Protein AF-A0AAE7NK57-F1 (afdb_monomer_lite)

Secondary structure (DSSP, 8-state):
-HHHHHHHHHHHHS---TT----HHHHHHHHHHHHHHHHSPPPSSHHHHHHHHHHHHHHHHHTT--HHHHHH---HHHHHHHHHTSHHHHHHHHTT-PPPHHHHHHHHHHHHHHHHHHHHHSBPTTSSSB-HHHHHHHHHHHHHHHHHHHHPPP-SHHHHHHHHHHHHHHHTTTTSTT-S----S-HHHHHHHHHHHHHHHHHHHHHHH--S---------------------

Sequence (233 aa):
MARVEQIVGFLRTCYIREVWKMDEQGATLALDYFRRQVHGPAFADEDEDAAAYHQALEFFRSHGQSLDWIHDGNPVGMICGLAKVSPRAGVLAANRVSVDPILAAIETHQIASADYSAAICDVVPGTLDPDPIKEELFGDREAEARGELATSVPTTLAGLLHLLTYVEEVSDGKYSASGRRDNSFDRDDLLNVIISAQDCVKGRNESRHRSPTNRNRSSGQYCRVCRSADRAR

Foldseek 3Di:
DVQLVVVLVCLCPDDPDPPDDQPVVLSVLLVVLVCCVVPNDDDPDPVRNVVSVVSNVVSCVVVLHDPCCVPVVDCVSSVVSVVCPDVVVVVVVVVPPPPFVLVVLLVQLLVLLLQLLVQQCCCDPPDNGGDVVSNVVSVVSNVVSLVVNLQRAGQDPVSLVVSVVSQVCVQCQVSPNVSHRDCSDDPVSVVSSVVSSVVNVVVVVVVVPPDPPDDDDDDDDDDDDDDDDDDDD

Organism: NCBI:txid858423

Radius of gyration: 30.86 Å; chains: 1; bounding box: 57×68×88 Å

Structure (mmCIF, N/CA/C/O backbone):
data_AF-A0AAE7NK57-F1
#
_entry.id   AF-A0AAE7NK57-F1
#
loop_
_atom_site.group_PDB
_atom_site.id
_atom_site.type_symbol
_atom_site.label_atom_id
_atom_site.label_alt_id
_atom_site.label_comp_id
_atom_site.label_asym_id
_atom_site.label_entity_id
_atom_site.label_seq_id
_atom_site.pdbx_PDB_ins_code
_atom_site.Cartn_x
_atom_site.Cartn_y
_atom_site.Cartn_z
_atom_site.occupancy
_atom_site.B_iso_or_equiv
_atom_site.auth_seq_id
_atom_site.auth_comp_id
_atom_site.auth_asym_id
_atom_site.auth_atom_id
_atom_site.pdbx_PDB_model_num
ATOM 1 N N . MET A 1 1 ? -14.770 -1.154 35.122 1.00 82.19 1 MET A N 1
ATOM 2 C CA . MET A 1 1 ? -14.160 0.002 35.816 1.00 82.19 1 MET A CA 1
ATOM 3 C C . MET A 1 1 ? -12.733 -0.255 36.297 1.00 82.19 1 MET A C 1
ATOM 5 O O . MET A 1 1 ? -11.829 0.330 35.727 1.00 82.19 1 MET A O 1
ATOM 9 N N . ALA A 1 2 ? -12.491 -1.157 37.260 1.00 88.12 2 ALA A N 1
ATOM 10 C CA . ALA A 1 2 ? -11.162 -1.339 37.878 1.00 88.12 2 ALA A CA 1
ATOM 11 C C . ALA A 1 2 ? -9.992 -1.538 36.886 1.00 88.12 2 ALA A C 1
ATOM 13 O O . ALA A 1 2 ? -8.913 -0.991 37.085 1.00 88.12 2 ALA A O 1
ATOM 14 N N . ARG A 1 3 ? -10.211 -2.264 35.777 1.00 90.94 3 ARG A N 1
ATOM 15 C CA . ARG A 1 3 ? -9.192 -2.473 34.729 1.00 90.94 3 ARG A CA 1
ATOM 16 C C . ARG A 1 3 ? -8.790 -1.179 34.006 1.00 90.94 3 ARG A C 1
ATOM 18 O O . ARG A 1 3 ? -7.617 -1.002 33.714 1.00 90.94 3 ARG A O 1
ATOM 25 N N . VAL A 1 4 ? -9.732 -0.267 33.760 1.00 92.00 4 VAL A N 1
ATOM 26 C CA . VAL A 1 4 ? -9.481 1.036 33.110 1.00 92.00 4 VAL A CA 1
ATOM 27 C C . VAL A 1 4 ? -8.582 1.894 34.001 1.00 92.00 4 VAL A C 1
ATOM 29 O O . VAL A 1 4 ? -7.569 2.413 33.540 1.00 92.00 4 VAL A O 1
ATOM 32 N N . GLU A 1 5 ? -8.900 1.979 35.294 1.00 92.88 5 GLU A N 1
ATOM 33 C CA . GLU A 1 5 ? -8.096 2.736 36.265 1.00 92.88 5 GLU A CA 1
ATOM 34 C C . GLU A 1 5 ? -6.703 2.140 36.437 1.00 92.88 5 GLU A C 1
ATOM 36 O O . GLU A 1 5 ? -5.718 2.873 36.474 1.00 92.88 5 GLU A O 1
ATOM 41 N N . GLN A 1 6 ? -6.613 0.810 36.475 1.00 92.50 6 GLN A N 1
ATOM 42 C CA . GLN A 1 6 ? -5.342 0.102 36.543 1.00 92.50 6 GLN A CA 1
ATOM 43 C C . GLN A 1 6 ? -4.464 0.400 35.319 1.00 92.50 6 GLN A C 1
ATOM 45 O O . GLN A 1 6 ? -3.288 0.710 35.482 1.00 92.50 6 GLN A O 1
ATOM 50 N N . ILE A 1 7 ? -5.025 0.352 34.106 1.00 92.12 7 ILE A N 1
ATOM 51 C CA . ILE A 1 7 ? -4.304 0.676 32.866 1.00 92.12 7 ILE A CA 1
ATOM 52 C C . ILE A 1 7 ? -3.793 2.117 32.903 1.00 92.12 7 ILE A C 1
ATOM 54 O O . ILE A 1 7 ? -2.608 2.351 32.680 1.00 92.12 7 ILE A O 1
ATOM 58 N N . VAL A 1 8 ? -4.664 3.079 33.218 1.00 93.69 8 VAL A N 1
ATOM 59 C CA . VAL A 1 8 ? -4.292 4.499 33.277 1.00 93.69 8 VAL A CA 1
ATOM 60 C C . VAL A 1 8 ? -3.226 4.742 34.352 1.00 93.69 8 VAL A C 1
ATOM 62 O O . VAL A 1 8 ? -2.248 5.442 34.098 1.00 93.69 8 VAL A O 1
ATOM 65 N N . GLY A 1 9 ? -3.359 4.121 35.527 1.00 93.81 9 GLY A N 1
ATOM 66 C CA . GLY A 1 9 ? -2.366 4.199 36.600 1.00 93.81 9 GLY A CA 1
ATOM 67 C C . GLY A 1 9 ? -1.006 3.614 36.208 1.00 93.81 9 GLY A C 1
ATOM 68 O O . GLY A 1 9 ? 0.031 4.204 36.520 1.00 93.81 9 GLY A O 1
ATOM 69 N N . PHE A 1 10 ? -0.992 2.497 35.476 1.00 92.56 10 PHE A N 1
ATOM 70 C CA . PHE A 1 10 ? 0.246 1.935 34.942 1.00 92.56 10 PHE A CA 1
ATOM 71 C C . PHE A 1 10 ? 0.876 2.835 33.888 1.00 92.56 10 PHE A C 1
ATOM 73 O O . PHE A 1 10 ? 2.063 3.119 33.988 1.00 92.56 10 PHE A O 1
ATOM 80 N N . LEU A 1 11 ? 0.106 3.339 32.921 1.00 91.62 11 LEU A N 1
ATOM 81 C CA . LEU A 1 11 ? 0.650 4.226 31.891 1.00 91.62 11 LEU A CA 1
ATOM 82 C C . LEU A 1 11 ? 1.325 5.454 32.521 1.00 91.62 11 LEU A C 1
ATOM 84 O O . LEU A 1 11 ? 2.439 5.787 32.137 1.00 91.62 11 LEU A O 1
ATOM 88 N N . ARG A 1 12 ? 0.743 6.050 33.567 1.00 92.69 12 ARG A N 1
ATOM 89 C CA . ARG A 1 12 ? 1.350 7.196 34.273 1.00 92.69 12 ARG A CA 1
ATOM 90 C C . ARG A 1 12 ? 2.684 6.898 34.956 1.00 92.69 12 ARG A C 1
ATOM 92 O O . ARG A 1 12 ? 3.481 7.809 35.151 1.00 92.69 12 ARG A O 1
ATOM 99 N N . THR A 1 13 ? 2.900 5.659 35.391 1.00 89.62 13 THR A N 1
ATOM 100 C CA . THR A 1 13 ? 4.029 5.292 36.265 1.00 89.62 13 THR A CA 1
ATOM 101 C C . THR A 1 13 ? 5.100 4.475 35.552 1.00 89.62 13 THR A C 1
ATOM 103 O O . THR A 1 13 ? 6.249 4.445 35.994 1.00 89.62 13 THR A O 1
ATOM 106 N N . CYS A 1 14 ? 4.757 3.819 34.446 1.00 85.81 14 CYS A N 1
ATOM 107 C CA . CYS A 1 14 ? 5.681 2.995 33.691 1.00 85.81 14 CYS A CA 1
ATOM 108 C C . CYS A 1 14 ? 6.553 3.845 32.768 1.00 85.81 14 CYS A C 1
ATOM 110 O O . CYS A 1 14 ? 6.072 4.590 31.916 1.00 85.81 14 CYS A O 1
ATOM 112 N N . TYR A 1 15 ? 7.866 3.653 32.872 1.00 81.75 15 TYR A N 1
ATOM 113 C CA . TYR A 1 15 ? 8.783 4.126 31.847 1.00 81.75 15 TYR A CA 1
ATOM 114 C C . TYR A 1 15 ? 8.582 3.309 30.563 1.00 81.75 15 TYR A C 1
ATOM 116 O O . TYR A 1 15 ? 8.776 2.093 30.565 1.00 81.75 15 TYR A O 1
ATOM 124 N N . ILE A 1 16 ? 8.201 3.977 29.470 1.00 83.50 16 ILE A N 1
ATOM 125 C CA . ILE A 1 16 ? 8.031 3.352 28.147 1.00 83.50 16 ILE A CA 1
ATOM 126 C C . ILE A 1 16 ? 9.228 3.678 27.239 1.00 83.50 16 ILE A C 1
ATOM 128 O O . ILE A 1 16 ? 9.828 2.769 26.671 1.00 83.50 16 ILE A O 1
ATOM 132 N N . ARG A 1 17 ? 9.588 4.964 27.104 1.00 85.50 17 ARG A N 1
ATOM 133 C CA . ARG A 1 17 ? 10.801 5.464 26.416 1.00 85.50 17 ARG A CA 1
ATOM 134 C C . ARG A 1 17 ? 11.030 6.946 26.735 1.00 85.50 17 ARG A C 1
ATOM 136 O O . ARG A 1 17 ? 10.098 7.619 27.161 1.00 85.50 17 ARG A O 1
ATOM 143 N N . GLU A 1 18 ? 12.222 7.470 26.444 1.00 80.50 18 GLU A N 1
ATOM 144 C CA . GLU A 1 18 ? 12.638 8.851 26.781 1.00 80.50 18 GLU A CA 1
ATOM 145 C C . GLU A 1 18 ? 11.682 9.954 26.298 1.00 80.50 18 GLU A C 1
ATOM 147 O O . GLU A 1 18 ? 11.470 10.938 26.997 1.00 80.50 18 GLU A O 1
ATOM 152 N N . VAL A 1 19 ? 11.075 9.788 25.121 1.00 87.62 19 VAL A N 1
ATOM 153 C CA . VAL A 1 19 ? 10.155 10.779 24.527 1.00 87.62 19 VAL A CA 1
ATOM 154 C C . VAL A 1 19 ? 8.680 10.472 24.779 1.00 87.62 19 VAL A C 1
ATOM 156 O O . VAL A 1 19 ? 7.804 11.147 24.240 1.00 87.62 19 VAL A O 1
ATOM 159 N N . TRP A 1 20 ? 8.377 9.414 25.531 1.00 86.12 20 TRP A N 1
ATOM 160 C CA . TRP A 1 20 ? 6.994 9.049 25.794 1.00 86.12 20 TRP A CA 1
ATOM 161 C C . TRP A 1 20 ? 6.392 9.978 26.845 1.00 86.12 20 TRP A C 1
ATOM 163 O O . TRP A 1 20 ? 6.960 10.186 27.915 1.00 86.12 20 TRP A O 1
ATOM 173 N N . LYS A 1 21 ? 5.224 10.528 26.518 1.00 87.94 21 LYS A N 1
ATOM 174 C CA . LYS A 1 21 ? 4.390 11.300 27.430 1.00 87.94 21 LYS A CA 1
ATOM 175 C C . LYS A 1 21 ? 2.969 10.791 27.312 1.00 87.94 21 LYS A C 1
ATOM 177 O O . LYS A 1 21 ? 2.507 10.500 26.211 1.00 87.94 21 LYS A O 1
ATOM 182 N N . MET A 1 22 ? 2.304 10.704 28.451 1.00 91.12 22 MET A N 1
ATOM 183 C CA . MET A 1 22 ? 0.902 10.349 28.509 1.00 91.12 22 MET A CA 1
ATOM 184 C C . MET A 1 22 ? 0.039 11.500 27.999 1.00 91.12 22 MET A C 1
ATOM 186 O O . MET A 1 22 ? 0.264 12.656 28.363 1.00 91.12 22 MET A O 1
ATOM 190 N N . ASP A 1 23 ? -0.973 11.178 27.200 1.00 92.94 23 ASP A N 1
ATOM 191 C CA . ASP A 1 23 ? -2.075 12.099 26.940 1.00 92.94 23 ASP A CA 1
ATOM 192 C C . ASP A 1 23 ? -2.987 12.152 28.176 1.00 92.94 23 ASP A C 1
ATOM 194 O O . ASP A 1 23 ? -3.913 11.355 28.329 1.00 92.94 23 ASP A O 1
ATOM 198 N N . GLU A 1 24 ? -2.686 13.060 29.107 1.00 94.69 24 GLU A N 1
ATOM 199 C CA . GLU A 1 24 ? -3.451 13.208 30.353 1.00 94.69 24 GLU A CA 1
ATOM 200 C C . GLU A 1 24 ? -4.883 13.701 30.118 1.00 94.69 24 GLU A C 1
ATOM 202 O O . GLU A 1 24 ? -5.790 13.355 30.882 1.00 94.69 24 GLU A O 1
ATOM 207 N N . GLN A 1 25 ? -5.108 14.479 29.054 1.00 95.62 25 GLN A N 1
ATOM 208 C CA . GLN A 1 25 ? -6.448 14.932 28.696 1.00 95.62 25 GLN A CA 1
ATOM 209 C C . GLN A 1 25 ? -7.280 13.750 28.194 1.00 95.62 25 GLN A C 1
ATOM 211 O O . GLN A 1 25 ? -8.361 13.499 28.730 1.00 95.62 25 GLN A O 1
ATOM 216 N N . GLY A 1 26 ? -6.750 12.978 27.241 1.00 94.44 26 GLY A N 1
ATOM 217 C CA . GLY A 1 26 ? -7.389 11.755 26.757 1.00 94.44 26 GLY A CA 1
ATOM 218 C C . GLY A 1 26 ? -7.617 10.733 27.873 1.00 94.44 26 GLY A C 1
ATOM 219 O O . GLY A 1 26 ? -8.697 10.152 27.962 1.00 94.44 26 GLY A O 1
ATOM 220 N N . ALA A 1 27 ? -6.656 10.576 28.790 1.00 95.56 27 ALA A N 1
ATOM 221 C CA . ALA A 1 27 ? -6.793 9.686 29.942 1.00 95.56 27 ALA A CA 1
ATOM 222 C C . ALA A 1 27 ? -7.931 10.108 30.882 1.00 95.56 27 ALA A C 1
ATOM 224 O O . ALA A 1 27 ? -8.656 9.256 31.401 1.00 95.56 27 ALA A O 1
ATOM 225 N N . THR A 1 28 ? -8.086 11.415 31.107 1.00 96.19 28 THR A N 1
ATOM 226 C CA . THR A 1 28 ? -9.159 11.968 31.942 1.00 96.19 28 THR A CA 1
ATOM 227 C C . THR A 1 28 ? -10.517 11.738 31.291 1.00 96.19 28 THR A C 1
ATOM 229 O O . THR A 1 28 ? -11.393 11.156 31.925 1.00 96.19 28 THR A O 1
ATOM 232 N N . LEU A 1 29 ? -10.659 12.074 30.004 1.00 95.12 29 LEU A N 1
ATOM 233 C CA . LEU A 1 29 ? -11.896 11.854 29.246 1.00 95.12 29 LEU A CA 1
ATOM 234 C C . LEU A 1 29 ? -12.293 10.372 29.210 1.00 95.12 29 LEU A C 1
ATOM 236 O O . LEU A 1 29 ? -13.454 10.031 29.435 1.00 95.12 29 LEU A O 1
ATOM 240 N N . ALA A 1 30 ? -11.323 9.480 28.998 1.00 94.75 30 ALA A N 1
ATOM 241 C CA . ALA A 1 30 ? -11.562 8.043 29.010 1.00 94.75 30 ALA A CA 1
ATOM 242 C C . ALA A 1 30 ? -12.033 7.552 30.389 1.00 94.75 30 ALA A C 1
ATOM 244 O O . ALA A 1 30 ? -13.000 6.794 30.479 1.00 94.75 30 ALA A O 1
ATOM 245 N N . LEU A 1 31 ? -11.385 7.985 31.476 1.00 94.75 31 LEU A N 1
ATOM 246 C CA . LEU A 1 31 ? -11.813 7.636 32.832 1.00 94.75 31 LEU A CA 1
ATOM 247 C C . LEU A 1 31 ? -13.219 8.151 33.136 1.00 94.75 31 LEU A C 1
ATOM 249 O O . LEU A 1 31 ? -14.027 7.398 33.679 1.00 94.75 31 LEU A O 1
ATOM 253 N N . ASP A 1 32 ? -13.509 9.399 32.785 1.00 93.94 32 ASP A N 1
ATOM 254 C CA . ASP A 1 32 ? -14.798 10.026 33.058 1.00 93.94 32 ASP A CA 1
ATOM 255 C C . ASP A 1 32 ? -15.930 9.332 32.300 1.00 93.94 32 ASP A C 1
ATOM 257 O O . ASP A 1 32 ? -16.975 9.063 32.896 1.00 93.94 32 ASP A O 1
ATOM 261 N N . TYR A 1 33 ? -15.694 8.925 31.048 1.00 93.94 33 TYR A N 1
ATOM 262 C CA . TYR A 1 33 ? -16.631 8.097 30.289 1.00 93.94 33 TYR A CA 1
ATOM 263 C C . TYR A 1 33 ? -16.985 6.802 31.037 1.00 93.94 33 TYR A C 1
ATOM 265 O O . TYR A 1 33 ? -18.154 6.534 31.327 1.00 93.94 33 TYR A O 1
ATOM 273 N N . PHE A 1 34 ? -15.976 6.011 31.422 1.00 91.81 34 PHE A N 1
ATOM 274 C CA . PHE A 1 34 ? -16.210 4.734 32.102 1.00 91.81 34 PHE A CA 1
ATOM 275 C C . PHE A 1 34 ? -16.773 4.907 33.521 1.00 91.81 34 PHE A C 1
ATOM 277 O O . PHE A 1 34 ? -17.554 4.065 33.964 1.00 91.81 34 PHE A O 1
ATOM 284 N N . ARG A 1 35 ? -16.436 5.992 34.233 1.00 92.12 35 ARG A N 1
ATOM 285 C CA . ARG A 1 35 ? -17.069 6.336 35.520 1.00 92.12 35 ARG A CA 1
ATOM 286 C C . ARG A 1 35 ? -18.538 6.667 35.336 1.00 92.12 35 ARG A C 1
ATOM 288 O O . ARG A 1 35 ? -19.362 6.172 36.105 1.00 92.12 35 ARG A O 1
ATOM 295 N N . ARG A 1 36 ? -18.867 7.463 34.316 1.00 91.06 36 ARG A N 1
ATOM 296 C CA . ARG A 1 36 ? -20.245 7.854 34.008 1.00 91.06 36 ARG A CA 1
ATOM 297 C C . ARG A 1 36 ? -21.098 6.639 33.652 1.00 91.06 36 ARG A C 1
ATOM 299 O O . ARG A 1 36 ? -22.184 6.511 34.196 1.00 91.06 36 ARG A O 1
ATOM 306 N N . GLN A 1 37 ? -20.567 5.700 32.871 1.00 87.88 37 GLN A N 1
ATOM 307 C CA . GLN A 1 37 ? -21.253 4.444 32.533 1.00 87.88 37 GLN A CA 1
ATOM 308 C C . GLN A 1 37 ? -21.578 3.556 33.754 1.00 87.88 37 GLN A C 1
ATOM 310 O O . GLN A 1 37 ? -22.506 2.756 33.705 1.00 87.88 37 GLN A O 1
ATOM 315 N N . VAL A 1 38 ? -20.833 3.674 34.862 1.00 87.00 38 VAL A N 1
ATOM 316 C CA . VAL A 1 38 ? -21.052 2.848 36.068 1.00 87.00 38 VAL A CA 1
ATOM 317 C C . VAL A 1 38 ? -21.854 3.584 37.146 1.00 87.00 38 VAL A C 1
ATOM 319 O O . VAL A 1 38 ? -22.656 2.966 37.846 1.00 87.00 38 VAL A O 1
ATOM 322 N N . HIS A 1 39 ? -21.623 4.887 37.316 1.00 84.06 39 HIS A N 1
ATOM 323 C CA . HIS A 1 39 ? -22.132 5.663 38.454 1.00 84.06 39 HIS A CA 1
ATOM 324 C C . HIS A 1 39 ? -22.727 7.026 38.080 1.00 84.06 39 HIS A C 1
ATOM 326 O O . HIS A 1 39 ? -23.200 7.739 38.964 1.00 84.06 39 HIS A O 1
ATOM 332 N N . GLY A 1 40 ? -22.660 7.431 36.815 1.00 83.12 40 GLY A N 1
ATOM 333 C CA . GLY A 1 40 ? -23.073 8.759 36.384 1.00 83.12 40 GLY A CA 1
ATOM 334 C C . GLY A 1 40 ? -24.496 8.818 35.834 1.00 83.12 40 GLY A C 1
ATOM 335 O O . GLY A 1 40 ? -25.159 7.794 35.665 1.00 83.12 40 GLY A O 1
ATOM 336 N N . PRO A 1 41 ? -24.978 10.038 35.551 1.00 84.38 41 PRO A N 1
ATOM 337 C CA . PRO A 1 41 ? -26.231 10.219 34.839 1.00 84.38 41 PRO A CA 1
ATOM 338 C C . PRO A 1 41 ? -26.108 9.666 33.418 1.00 84.38 41 PRO A C 1
ATOM 340 O O . PRO A 1 41 ? -25.030 9.722 32.814 1.00 84.38 41 PRO A O 1
ATOM 343 N N . ALA A 1 42 ? -27.233 9.199 32.875 1.00 85.69 42 ALA A N 1
ATOM 344 C CA . ALA A 1 42 ? -27.327 8.819 31.472 1.00 85.69 42 ALA A CA 1
ATOM 345 C C . ALA A 1 42 ? -26.845 9.961 30.558 1.00 85.69 42 ALA A C 1
ATOM 347 O O . ALA A 1 42 ? -26.870 11.144 30.928 1.00 85.69 42 ALA A O 1
ATOM 348 N N . PHE A 1 43 ? -26.362 9.597 29.376 1.00 89.81 43 PHE A N 1
ATOM 349 C CA . PHE A 1 43 ? -26.120 10.557 28.303 1.00 89.81 43 PHE A CA 1
ATOM 350 C C . PHE A 1 43 ? -27.448 11.180 27.862 1.00 89.81 43 PHE A C 1
ATOM 352 O O . PHE A 1 43 ? -28.507 10.569 28.038 1.00 89.81 43 PHE A O 1
ATOM 359 N N . ALA A 1 44 ? -27.403 12.423 27.380 1.00 84.94 44 ALA A N 1
ATOM 360 C CA . ALA A 1 44 ? -28.602 13.129 26.939 1.00 84.94 44 ALA A CA 1
ATOM 361 C C . ALA A 1 44 ? -29.249 12.418 25.742 1.00 84.94 44 ALA A C 1
ATOM 363 O O . ALA A 1 44 ? -30.475 12.337 25.662 1.00 84.94 44 ALA A O 1
ATOM 364 N N . ASP A 1 45 ? -28.413 11.863 24.865 1.00 91.00 45 ASP A N 1
ATOM 365 C CA . ASP A 1 45 ? -28.792 11.072 23.703 1.00 91.00 45 ASP A CA 1
ATOM 366 C C . ASP A 1 45 ? -27.680 10.075 23.320 1.00 91.00 45 ASP A C 1
ATOM 368 O O . ASP A 1 45 ? -26.603 10.030 23.926 1.00 91.00 45 ASP A O 1
ATOM 372 N N . GLU A 1 46 ? -27.979 9.231 22.331 1.00 87.19 46 GLU A N 1
ATOM 373 C CA . GLU A 1 46 ? -27.058 8.211 21.818 1.00 87.19 46 GLU A CA 1
ATOM 374 C C . GLU A 1 46 ? -25.836 8.818 21.109 1.00 87.19 46 GLU A C 1
ATOM 376 O O . GLU A 1 46 ? -24.763 8.212 21.130 1.00 87.19 46 GLU A O 1
ATOM 381 N N . ASP A 1 47 ? -25.963 10.014 20.524 1.00 90.69 47 ASP A N 1
ATOM 382 C CA . ASP A 1 47 ? -24.869 10.680 19.811 1.00 90.69 47 ASP A CA 1
ATOM 383 C C . ASP A 1 47 ? -23.803 11.189 20.797 1.00 90.69 47 ASP A C 1
ATOM 385 O O . ASP A 1 47 ? -22.600 11.040 20.548 1.00 90.69 47 ASP A O 1
ATOM 389 N N . GLU A 1 48 ? -24.221 11.734 21.947 1.00 90.25 48 GLU A N 1
ATOM 390 C CA . GLU A 1 48 ? -23.325 12.129 23.041 1.00 90.25 48 GLU A CA 1
ATOM 391 C C . GLU A 1 48 ? -22.559 10.915 23.597 1.00 90.25 48 GLU A C 1
ATOM 393 O O . GLU A 1 48 ? -21.338 10.992 23.778 1.00 90.25 48 GLU A O 1
ATOM 398 N N . ASP A 1 49 ? -23.243 9.784 23.830 1.00 90.62 49 ASP A N 1
ATOM 399 C CA . ASP A 1 49 ? -22.602 8.541 24.294 1.00 90.62 49 ASP A CA 1
ATOM 400 C C . ASP A 1 49 ? -21.599 8.027 23.254 1.00 90.62 49 ASP A C 1
ATOM 402 O O . ASP A 1 49 ? -20.435 7.785 23.578 1.00 90.62 49 ASP A O 1
ATOM 406 N N . ALA A 1 50 ? -22.002 7.941 21.982 1.00 90.31 50 ALA A N 1
ATOM 407 C CA . ALA A 1 50 ? -21.141 7.464 20.904 1.00 90.31 50 ALA A CA 1
ATOM 408 C C . ALA A 1 50 ? -19.881 8.330 20.746 1.00 90.31 50 ALA A C 1
ATOM 410 O O . ALA A 1 50 ? -18.774 7.798 20.606 1.00 90.31 50 ALA A O 1
ATOM 411 N N . ALA A 1 51 ? -20.014 9.658 20.814 1.00 91.00 51 ALA A N 1
ATOM 412 C CA . ALA A 1 51 ? -18.877 10.570 20.736 1.00 91.00 51 ALA A CA 1
ATOM 413 C C . ALA A 1 51 ? -17.906 10.378 21.914 1.00 91.00 51 ALA A C 1
ATOM 415 O O . ALA A 1 51 ? -16.690 10.276 21.707 1.00 91.00 51 ALA A O 1
ATOM 416 N N . ALA A 1 52 ? -18.426 10.285 23.141 1.00 91.38 52 ALA A N 1
ATOM 417 C CA . ALA A 1 52 ? -17.612 10.079 24.336 1.00 91.38 52 ALA A CA 1
ATOM 418 C C . ALA A 1 52 ? -16.953 8.685 24.348 1.00 91.38 52 ALA A C 1
ATOM 420 O O . ALA A 1 52 ? -15.772 8.554 24.692 1.00 91.38 52 ALA A O 1
ATOM 421 N N . TYR A 1 53 ? -17.670 7.663 23.875 1.00 92.44 53 TYR A N 1
ATOM 422 C CA . TYR A 1 53 ? -17.145 6.317 23.671 1.00 92.44 53 TYR A CA 1
ATOM 423 C C . TYR A 1 53 ? -15.986 6.325 22.675 1.00 92.44 53 TYR A C 1
ATOM 425 O O . TYR A 1 53 ? -14.909 5.815 22.982 1.00 92.44 53 TYR A O 1
ATOM 433 N N . HIS A 1 54 ? -16.154 6.955 21.508 1.00 91.88 54 HIS A N 1
ATOM 434 C CA . HIS A 1 54 ? -15.106 7.037 20.491 1.00 91.88 54 HIS A CA 1
ATOM 435 C C . HIS A 1 54 ? -13.834 7.724 20.999 1.00 91.88 54 HIS A C 1
ATOM 437 O O . HIS A 1 54 ? -12.736 7.248 20.704 1.00 91.88 54 HIS A O 1
ATOM 443 N N . GLN A 1 55 ? -13.961 8.784 21.799 1.00 92.56 55 GLN A N 1
ATOM 444 C CA . GLN A 1 55 ? -12.808 9.438 22.425 1.00 92.56 55 GLN A CA 1
ATOM 445 C C . GLN A 1 55 ? -12.092 8.506 23.410 1.00 92.56 55 GLN A C 1
ATOM 447 O O . GLN A 1 55 ? -10.867 8.373 23.357 1.00 92.56 55 GLN A O 1
ATOM 452 N N . ALA A 1 56 ? -12.845 7.804 24.264 1.00 93.69 56 ALA A N 1
ATOM 453 C CA . ALA A 1 56 ? -12.275 6.828 25.188 1.00 93.69 56 ALA A CA 1
ATOM 454 C C . ALA A 1 56 ? -11.571 5.679 24.440 1.00 93.69 56 ALA A C 1
ATOM 456 O O . ALA A 1 56 ? -10.467 5.272 24.811 1.00 93.69 56 ALA A O 1
ATOM 457 N N . LEU A 1 57 ? -12.177 5.183 23.357 1.00 92.00 57 LEU A N 1
ATOM 458 C CA . LEU A 1 57 ? -11.598 4.147 22.504 1.00 92.00 57 LEU A CA 1
ATOM 459 C C . LEU A 1 57 ? -10.282 4.585 21.866 1.00 92.00 57 LEU A C 1
ATOM 461 O O . LEU A 1 57 ? -9.325 3.806 21.833 1.00 92.00 57 LEU A O 1
ATOM 465 N N . GLU A 1 58 ? -10.234 5.809 21.349 1.00 92.62 58 GLU A N 1
ATOM 466 C CA . GLU A 1 58 ? -9.051 6.319 20.667 1.00 92.62 58 GLU A CA 1
ATOM 467 C C . GLU A 1 58 ? -7.882 6.518 21.637 1.00 92.62 58 GLU A C 1
ATOM 469 O O . GLU A 1 58 ? -6.740 6.184 21.304 1.00 92.62 58 GLU A O 1
ATOM 474 N N . PHE A 1 59 ? -8.161 6.927 22.880 1.00 94.75 59 PHE A N 1
ATOM 475 C CA . PHE A 1 59 ? -7.157 6.934 23.943 1.00 94.75 59 PHE A CA 1
ATOM 476 C C . PHE A 1 59 ? -6.551 5.534 24.149 1.00 94.75 59 PHE A C 1
ATOM 478 O O . PHE A 1 59 ? -5.335 5.363 24.064 1.00 94.75 59 PHE A O 1
ATOM 485 N N . PHE A 1 60 ? -7.364 4.494 24.346 1.00 92.69 60 PHE A N 1
ATOM 486 C CA . PHE A 1 60 ? -6.830 3.144 24.571 1.00 92.69 60 PHE A CA 1
ATOM 487 C C . PHE A 1 60 ? -6.104 2.574 23.349 1.00 92.69 60 PHE A C 1
ATOM 489 O O . PHE A 1 60 ? -5.035 1.973 23.493 1.00 92.69 60 PHE A O 1
ATOM 496 N N . ARG A 1 61 ? -6.635 2.807 22.144 1.00 88.69 61 ARG A N 1
ATOM 497 C CA . ARG A 1 61 ? -6.026 2.350 20.890 1.00 88.69 61 ARG A CA 1
ATOM 498 C C . ARG A 1 61 ? -4.656 2.985 20.662 1.00 88.69 61 ARG A C 1
ATOM 500 O O . ARG A 1 61 ? -3.702 2.264 20.367 1.00 88.69 61 ARG A O 1
ATOM 507 N N . SER A 1 62 ? -4.544 4.303 20.831 1.00 88.81 62 SER A N 1
ATOM 508 C CA . SER A 1 62 ? -3.280 5.036 20.662 1.00 88.81 62 SER A CA 1
ATOM 509 C C . SER A 1 62 ? -2.206 4.617 21.675 1.00 88.81 62 SER A C 1
ATOM 511 O O . SER A 1 62 ? -1.014 4.725 21.388 1.00 88.81 62 SER A O 1
ATOM 513 N N . HIS A 1 63 ? -2.612 4.044 22.812 1.00 89.62 63 HIS A N 1
ATOM 514 C CA . HIS A 1 63 ? -1.723 3.519 23.853 1.00 89.62 63 HIS A CA 1
ATOM 515 C C . HIS A 1 63 ? -1.554 1.986 23.804 1.00 89.62 63 HIS A C 1
ATOM 517 O O . HIS A 1 63 ? -1.056 1.378 24.757 1.00 89.62 63 HIS A O 1
ATOM 523 N N . GLY A 1 64 ? -1.959 1.343 22.701 1.00 86.94 64 GLY A N 1
ATOM 524 C CA . GLY A 1 64 ? -1.747 -0.089 22.462 1.00 86.94 64 GLY A CA 1
ATOM 525 C C . GLY A 1 64 ? -2.564 -1.018 23.364 1.00 86.94 64 GLY A C 1
ATOM 526 O O . GLY A 1 64 ? -2.192 -2.178 23.545 1.00 86.94 64 GLY A O 1
ATOM 527 N N . GLN A 1 65 ? -3.655 -0.523 23.949 1.00 91.06 65 GLN A N 1
ATOM 528 C CA . GLN A 1 65 ? -4.525 -1.292 24.834 1.00 91.06 65 GLN A CA 1
ATOM 529 C C . GLN A 1 65 ? -5.656 -1.966 24.050 1.00 91.06 65 GLN A C 1
ATOM 531 O O . GLN A 1 65 ? -6.150 -1.442 23.052 1.00 91.06 65 GLN A O 1
ATOM 536 N N . SER A 1 66 ? -6.067 -3.150 24.512 1.00 87.12 66 SER A N 1
ATOM 537 C CA . SER A 1 66 ? -7.147 -3.930 23.898 1.00 87.12 66 SER A CA 1
ATOM 538 C C . SER A 1 66 ? -8.482 -3.687 24.598 1.00 87.12 66 SER A C 1
ATOM 540 O O . SER A 1 66 ? -8.563 -3.738 25.826 1.00 87.12 66 SER A O 1
ATOM 542 N N . LEU A 1 67 ? -9.548 -3.514 23.818 1.00 85.81 67 LEU A N 1
ATOM 543 C CA . LEU A 1 67 ? -10.909 -3.403 24.344 1.00 85.81 67 LEU A CA 1
ATOM 544 C C . LEU A 1 67 ? -11.420 -4.717 24.915 1.00 85.81 67 LEU A C 1
ATOM 546 O O . LEU A 1 67 ? -12.044 -4.705 25.971 1.00 85.81 67 LEU A O 1
ATOM 550 N N . ASP A 1 68 ? -11.063 -5.844 24.301 1.00 85.19 68 ASP A N 1
ATOM 551 C CA . ASP A 1 68 ? -11.402 -7.174 24.818 1.00 85.19 68 ASP A CA 1
ATOM 552 C C . ASP A 1 68 ? -10.827 -7.377 26.229 1.00 85.19 68 ASP A C 1
ATOM 554 O O . ASP A 1 68 ? -11.424 -8.028 27.086 1.00 85.19 68 ASP A O 1
ATOM 558 N N . TRP A 1 69 ? -9.674 -6.761 26.509 1.00 87.69 69 TRP A N 1
ATOM 559 C CA . TRP A 1 69 ? -9.100 -6.748 27.849 1.00 87.69 69 TRP A CA 1
ATOM 560 C C . TRP A 1 69 ? -9.868 -5.809 28.787 1.00 87.69 69 TRP A C 1
ATOM 562 O O . TRP A 1 69 ? -10.149 -6.167 29.931 1.00 87.69 69 TRP A O 1
ATOM 572 N N . ILE A 1 70 ? -10.253 -4.623 28.317 1.00 87.06 70 ILE A N 1
ATOM 573 C CA . ILE A 1 70 ? -10.971 -3.613 29.109 1.00 87.06 70 ILE A CA 1
ATOM 574 C C . ILE A 1 70 ? -12.399 -4.045 29.471 1.00 87.06 70 ILE A C 1
ATOM 576 O O . ILE A 1 70 ? -12.829 -3.789 30.598 1.00 87.06 70 ILE A O 1
ATOM 580 N N . HIS A 1 71 ? -13.105 -4.740 28.577 1.00 85.12 71 HIS A N 1
ATOM 581 C CA . HIS A 1 71 ? -14.474 -5.220 28.791 1.00 85.12 71 HIS A CA 1
ATOM 582 C C . HIS A 1 71 ? -14.487 -6.613 29.428 1.00 85.12 71 HIS A C 1
ATOM 584 O O . HIS A 1 71 ? -14.911 -6.754 30.580 1.00 85.12 71 HIS A O 1
ATOM 590 N N . ASP A 1 72 ? -13.827 -7.591 28.807 1.00 86.06 72 ASP A N 1
ATOM 591 C CA . ASP A 1 72 ? -13.991 -9.009 29.167 1.00 86.06 72 ASP A CA 1
ATOM 592 C C . ASP A 1 72 ? -12.776 -9.624 29.869 1.00 86.06 72 ASP A C 1
ATOM 594 O O . ASP A 1 72 ? -12.820 -10.764 30.327 1.00 86.06 72 ASP A O 1
ATOM 598 N N . GLY A 1 73 ? -11.677 -8.876 29.992 1.00 86.50 73 GLY A N 1
ATOM 599 C CA . GLY A 1 73 ? -10.441 -9.393 30.576 1.00 86.50 73 GLY A CA 1
ATOM 600 C C . GLY A 1 73 ? -9.739 -10.395 29.659 1.00 86.50 73 GLY A C 1
ATOM 601 O O . GLY A 1 73 ? -8.952 -11.211 30.132 1.00 86.50 73 GLY A O 1
ATOM 602 N N . ASN A 1 74 ? -9.999 -10.344 28.350 1.00 88.62 74 ASN A N 1
ATOM 603 C CA . ASN A 1 74 ? -9.346 -11.198 27.369 1.00 88.62 74 ASN A CA 1
ATOM 604 C C . ASN A 1 74 ? -8.082 -10.514 26.798 1.00 88.62 74 ASN A C 1
ATOM 606 O O . ASN A 1 74 ? -8.187 -9.545 26.042 1.00 88.62 74 ASN A O 1
ATOM 610 N N . PRO A 1 75 ? -6.868 -11.009 27.105 1.00 88.31 75 PRO A N 1
ATOM 611 C CA . PRO A 1 75 ? -5.627 -10.385 26.653 1.00 88.31 75 PRO A CA 1
ATOM 612 C C . PRO A 1 75 ? -5.217 -10.781 25.224 1.00 88.31 75 PRO A C 1
ATOM 614 O O . PRO A 1 75 ? -4.197 -10.287 24.743 1.00 88.31 75 PRO A O 1
ATOM 617 N N . VAL A 1 76 ? -5.959 -11.660 24.533 1.00 85.69 76 VAL A N 1
ATOM 618 C CA . VAL A 1 76 ? -5.558 -12.217 23.224 1.00 85.69 76 VAL A CA 1
ATOM 619 C C . VAL A 1 76 ? -5.245 -11.122 22.205 1.00 85.69 76 VAL A C 1
ATOM 621 O O . VAL A 1 76 ? -4.180 -11.162 21.591 1.00 85.69 76 VAL A O 1
ATOM 624 N N . GLY A 1 77 ? -6.109 -10.110 22.070 1.00 82.19 77 GLY A N 1
ATOM 625 C CA . GLY A 1 77 ? -5.880 -8.996 21.143 1.00 82.19 77 GLY A CA 1
ATOM 626 C C . GLY A 1 77 ? -4.573 -8.244 21.420 1.00 82.19 77 GLY A C 1
ATOM 627 O O . GLY A 1 77 ? -3.813 -7.955 20.496 1.00 82.19 77 GLY A O 1
ATOM 628 N N . MET A 1 78 ? -4.255 -8.015 22.698 1.00 84.12 78 MET A N 1
ATOM 629 C CA . MET A 1 78 ? -3.014 -7.361 23.125 1.00 84.12 78 MET A CA 1
ATOM 630 C C . MET A 1 78 ? -1.786 -8.227 22.812 1.00 84.12 78 MET A C 1
ATOM 632 O O . MET A 1 78 ? -0.818 -7.743 22.226 1.00 84.12 78 MET A O 1
ATOM 636 N N . ILE A 1 79 ? -1.837 -9.522 23.137 1.00 86.19 79 ILE A N 1
ATOM 637 C CA . ILE A 1 79 ? -0.740 -10.468 22.879 1.00 86.19 79 ILE A CA 1
ATOM 638 C C . ILE A 1 79 ? -0.473 -10.586 21.375 1.00 86.19 79 ILE A C 1
ATOM 640 O O . ILE A 1 79 ? 0.675 -10.488 20.944 1.00 86.19 79 ILE A O 1
ATOM 644 N N . CYS A 1 80 ? -1.518 -10.761 20.563 1.00 83.25 80 CYS A N 1
ATOM 645 C CA . CYS A 1 80 ? -1.386 -10.849 19.111 1.00 83.25 80 CYS A CA 1
ATOM 646 C C . CYS A 1 80 ? -0.874 -9.537 18.501 1.00 83.25 80 CYS A C 1
ATOM 648 O O . CYS A 1 80 ? -0.021 -9.575 17.610 1.00 83.25 80 CYS A O 1
ATOM 650 N N . GLY A 1 81 ? -1.344 -8.387 18.996 1.00 83.06 81 GLY A N 1
ATOM 651 C CA . GLY A 1 81 ? -0.862 -7.068 18.585 1.00 83.06 81 GLY A CA 1
ATOM 652 C C . GLY A 1 81 ? 0.633 -6.883 18.851 1.00 83.06 81 GLY A C 1
ATOM 653 O O . GLY A 1 81 ? 1.374 -6.499 17.946 1.00 83.06 81 GLY A O 1
ATOM 654 N N . LEU A 1 82 ? 1.097 -7.243 20.052 1.00 83.94 82 LEU A N 1
ATOM 655 C CA . LEU A 1 82 ? 2.517 -7.193 20.419 1.00 83.94 82 LEU A CA 1
ATOM 656 C C . LEU A 1 82 ? 3.358 -8.202 19.626 1.00 83.94 82 LEU A C 1
ATOM 658 O O . LEU A 1 82 ? 4.431 -7.864 19.126 1.00 83.94 82 LEU A O 1
ATOM 662 N N . ALA A 1 83 ? 2.866 -9.430 19.449 1.00 83.31 83 ALA A N 1
ATOM 663 C CA . ALA A 1 83 ? 3.560 -10.453 18.670 1.00 83.31 83 ALA A CA 1
ATOM 664 C C . ALA A 1 83 ? 3.768 -10.016 17.210 1.00 83.31 83 ALA A C 1
ATOM 666 O O . ALA A 1 83 ? 4.846 -10.246 16.655 1.00 83.31 83 ALA A O 1
ATOM 667 N N . LYS A 1 84 ? 2.780 -9.335 16.611 1.00 78.56 84 LYS A N 1
ATOM 668 C CA . LYS A 1 84 ? 2.842 -8.797 15.242 1.00 78.56 84 LYS A CA 1
ATOM 669 C C . LYS A 1 84 ? 3.985 -7.797 15.042 1.00 78.56 84 LYS A C 1
ATOM 671 O O . LYS A 1 84 ? 4.575 -7.786 13.967 1.00 78.56 84 LYS A O 1
ATOM 676 N N . VAL A 1 85 ? 4.292 -6.972 16.043 1.00 79.88 85 VAL A N 1
ATOM 677 C CA . VAL A 1 85 ? 5.363 -5.958 15.965 1.00 79.88 85 VAL A CA 1
ATOM 678 C C . VAL A 1 85 ? 6.704 -6.454 16.513 1.00 79.88 85 VAL A C 1
ATOM 680 O O . VAL A 1 85 ? 7.669 -5.697 16.571 1.00 79.88 85 VAL A O 1
ATOM 683 N N . SER A 1 86 ? 6.793 -7.726 16.913 1.00 83.44 86 SER A N 1
ATOM 684 C CA . SER A 1 86 ? 8.038 -8.297 17.424 1.00 83.44 86 SER A CA 1
ATOM 685 C C . SER A 1 86 ? 9.110 -8.415 16.325 1.00 83.44 86 SER A C 1
ATOM 687 O O . SER A 1 86 ? 8.777 -8.703 15.169 1.00 83.44 86 SER A O 1
ATOM 689 N N . PRO A 1 87 ? 10.412 -8.313 16.664 1.00 76.06 87 PRO A N 1
ATOM 690 C CA . PRO A 1 87 ? 11.494 -8.523 15.698 1.00 76.06 87 PRO A CA 1
ATOM 691 C C . PRO A 1 87 ? 11.387 -9.866 14.970 1.00 76.06 87 PRO A C 1
ATOM 693 O O . PRO A 1 87 ? 11.651 -9.957 13.777 1.00 76.06 87 PRO A O 1
ATOM 696 N N . ARG A 1 88 ? 10.920 -10.911 15.666 1.00 75.94 88 ARG A N 1
ATOM 697 C CA . ARG A 1 88 ? 10.717 -12.244 15.088 1.00 75.94 88 ARG A CA 1
ATOM 698 C C . ARG A 1 88 ? 9.646 -12.254 13.995 1.00 75.94 88 ARG A C 1
ATOM 700 O O . ARG A 1 88 ? 9.819 -12.953 12.999 1.00 75.94 88 ARG A O 1
ATOM 707 N N . ALA A 1 89 ? 8.568 -11.485 14.155 1.00 69.81 89 ALA A N 1
ATOM 708 C CA . ALA A 1 89 ? 7.569 -11.309 13.103 1.00 69.81 89 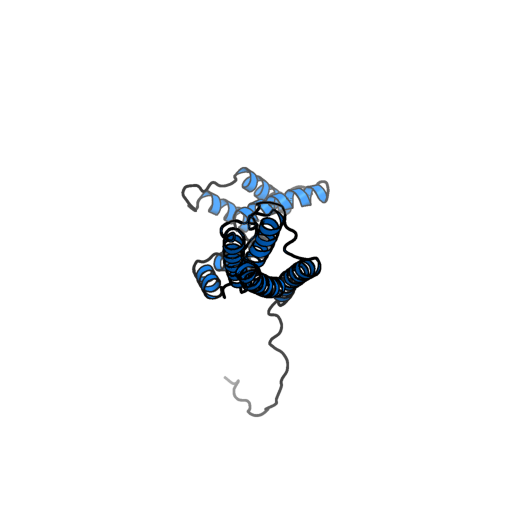ALA A CA 1
ATOM 709 C C . ALA A 1 89 ? 8.148 -10.540 11.903 1.00 69.81 89 ALA A C 1
ATOM 711 O O . ALA A 1 89 ? 7.891 -10.925 10.764 1.00 69.81 89 ALA A O 1
ATOM 712 N N . GLY A 1 90 ? 8.997 -9.536 12.150 1.00 60.59 90 GLY A N 1
ATOM 713 C CA . GLY A 1 90 ? 9.730 -8.808 11.108 1.00 60.59 90 GLY A CA 1
ATOM 714 C C . GLY A 1 90 ? 10.705 -9.689 10.318 1.00 60.59 90 GLY A C 1
ATOM 715 O O . GLY A 1 90 ? 10.690 -9.660 9.094 1.00 60.59 90 GLY A O 1
ATOM 716 N N . VAL A 1 91 ? 11.487 -10.539 10.991 1.00 58.81 91 VAL A N 1
ATOM 717 C CA . VAL A 1 91 ? 12.435 -11.475 10.351 1.00 58.81 91 VAL A CA 1
ATOM 718 C C . VAL A 1 91 ? 11.708 -12.534 9.523 1.00 58.81 91 VAL A C 1
ATOM 720 O O . VAL A 1 91 ? 12.147 -12.865 8.428 1.00 58.81 91 VAL A O 1
ATOM 723 N N . LEU A 1 92 ? 10.575 -13.057 10.002 1.00 56.97 92 LEU A N 1
ATOM 724 C CA . LEU A 1 92 ? 9.763 -14.000 9.226 1.00 56.97 92 LEU A CA 1
ATOM 725 C C . LEU A 1 92 ? 9.049 -13.331 8.047 1.00 56.97 92 LEU A C 1
ATOM 727 O O . LEU A 1 92 ? 8.838 -13.991 7.033 1.00 56.97 92 LEU A O 1
ATOM 731 N N . ALA A 1 93 ? 8.680 -12.053 8.163 1.00 54.41 93 ALA A N 1
ATOM 732 C CA . ALA A 1 93 ? 8.164 -11.276 7.042 1.00 54.41 93 ALA A CA 1
ATOM 733 C C . ALA A 1 93 ? 9.267 -11.010 6.007 1.00 54.41 93 ALA A C 1
ATOM 735 O O . ALA A 1 93 ? 9.042 -11.277 4.835 1.00 54.41 93 ALA A O 1
ATOM 736 N N . ALA A 1 94 ? 10.462 -10.598 6.444 1.00 52.25 94 ALA A N 1
ATOM 737 C CA . ALA A 1 94 ? 11.635 -10.373 5.597 1.00 52.25 94 ALA A CA 1
ATOM 738 C C . ALA A 1 94 ? 12.098 -11.657 4.883 1.00 52.25 94 ALA A C 1
ATOM 740 O O . ALA A 1 94 ? 12.320 -11.644 3.679 1.00 52.25 94 ALA A O 1
ATOM 741 N N . ASN A 1 95 ? 12.130 -12.794 5.585 1.00 49.09 95 ASN A N 1
ATOM 742 C CA . ASN A 1 95 ? 12.472 -14.101 5.006 1.00 49.09 95 ASN A CA 1
ATOM 743 C C . ASN A 1 95 ? 11.365 -14.695 4.116 1.00 49.09 95 ASN A C 1
ATOM 745 O O . ASN A 1 95 ? 11.587 -15.708 3.458 1.00 49.09 95 ASN A O 1
ATOM 749 N N . ARG A 1 96 ? 10.164 -14.104 4.115 1.00 52.69 96 ARG A N 1
ATOM 750 C CA . ARG A 1 96 ? 9.064 -14.440 3.197 1.00 52.69 96 ARG A CA 1
ATOM 751 C C . ARG A 1 96 ? 8.901 -13.426 2.072 1.00 52.69 96 ARG A C 1
ATOM 753 O O . ARG A 1 96 ? 7.980 -13.591 1.275 1.00 52.69 96 ARG A O 1
ATOM 760 N N . VAL A 1 97 ? 9.760 -12.409 1.984 1.00 53.38 97 VAL A N 1
ATOM 761 C CA . VAL A 1 97 ? 9.837 -11.578 0.785 1.00 53.38 97 VAL A CA 1
ATOM 762 C C . VAL A 1 97 ? 10.492 -12.437 -0.293 1.00 53.38 97 VAL A C 1
ATOM 764 O O . VAL A 1 97 ? 11.697 -12.379 -0.515 1.00 53.38 97 VAL A O 1
ATOM 767 N N . SER A 1 98 ? 9.694 -13.270 -0.968 1.00 61.25 98 SER A N 1
ATOM 768 C CA . SER A 1 98 ? 9.974 -13.489 -2.381 1.00 61.25 98 SER A CA 1
ATOM 769 C C . SER A 1 98 ? 9.986 -12.094 -2.990 1.00 61.25 98 SER A C 1
ATOM 771 O O . SER A 1 98 ? 8.997 -11.370 -2.847 1.00 61.25 98 SER A O 1
ATOM 773 N N . VAL A 1 99 ? 11.122 -11.685 -3.553 1.00 78.75 99 VAL A N 1
ATOM 774 C CA . VAL A 1 99 ? 11.217 -10.423 -4.289 1.00 78.75 99 VAL A CA 1
ATOM 775 C C . VAL A 1 99 ? 10.041 -10.395 -5.258 1.00 78.75 99 VAL A C 1
ATOM 777 O O . VAL A 1 99 ? 9.821 -11.367 -5.980 1.00 78.75 99 VAL A O 1
ATOM 780 N N . ASP A 1 100 ? 9.217 -9.353 -5.160 1.00 83.69 100 ASP A N 1
ATOM 781 C CA . ASP A 1 100 ? 8.009 -9.245 -5.967 1.00 83.69 100 ASP A CA 1
ATOM 782 C C . ASP A 1 100 ? 8.436 -9.271 -7.443 1.00 83.69 100 ASP A C 1
ATOM 784 O O . ASP A 1 100 ? 9.244 -8.418 -7.820 1.00 83.69 100 ASP A O 1
ATOM 788 N N . PRO A 1 101 ? 7.981 -10.238 -8.265 1.00 88.25 101 PRO A N 1
ATOM 789 C CA . PRO A 1 101 ? 8.472 -10.412 -9.634 1.00 88.25 101 PRO A CA 1
ATOM 790 C C . PRO A 1 101 ? 8.356 -9.137 -10.474 1.00 88.25 101 PRO A C 1
ATOM 792 O O . PRO A 1 101 ? 9.197 -8.893 -11.336 1.00 88.25 101 PRO A O 1
ATOM 795 N N . ILE A 1 102 ? 7.383 -8.276 -10.158 1.00 91.56 102 ILE A N 1
ATOM 796 C CA . ILE A 1 102 ? 7.213 -6.991 -10.833 1.00 91.56 102 ILE A CA 1
ATOM 797 C C . ILE A 1 102 ? 8.434 -6.071 -10.709 1.00 91.56 102 ILE A C 1
ATOM 799 O O . ILE A 1 102 ? 8.710 -5.302 -11.619 1.00 91.56 102 ILE A O 1
ATOM 803 N N . LEU A 1 103 ? 9.199 -6.155 -9.617 1.00 91.00 103 LEU A N 1
ATOM 804 C CA . LEU A 1 103 ? 10.385 -5.316 -9.429 1.00 91.00 103 LEU A CA 1
ATOM 805 C C . LEU A 1 103 ? 11.501 -5.694 -10.408 1.00 91.00 103 LEU A C 1
ATOM 807 O O . LEU A 1 103 ? 12.156 -4.808 -10.946 1.00 91.00 103 LEU A O 1
ATOM 811 N N . ALA A 1 104 ? 11.674 -6.991 -10.679 1.00 89.44 104 ALA A N 1
ATOM 812 C CA . ALA A 1 104 ? 12.640 -7.466 -11.667 1.00 89.44 104 ALA A CA 1
ATOM 813 C C . ALA A 1 104 ? 12.214 -7.092 -13.097 1.00 89.44 104 ALA A C 1
ATOM 815 O O . ALA A 1 104 ? 13.054 -6.706 -13.911 1.00 89.44 104 ALA A O 1
ATOM 816 N N . ALA A 1 105 ? 10.911 -7.144 -13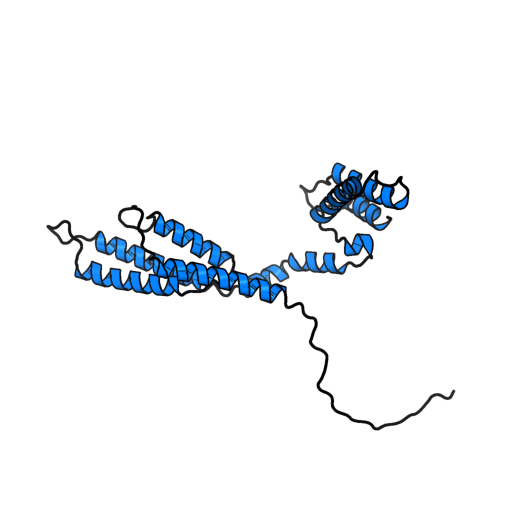.392 1.00 91.69 105 ALA A N 1
ATOM 817 C CA . ALA A 1 105 ? 10.377 -6.709 -14.681 1.00 91.69 105 ALA A CA 1
ATOM 818 C C . ALA A 1 105 ? 10.574 -5.196 -14.905 1.00 91.69 105 ALA A C 1
ATOM 820 O O . ALA A 1 105 ? 10.982 -4.779 -15.987 1.00 91.69 105 ALA A O 1
ATOM 821 N N . ILE A 1 106 ? 10.367 -4.374 -13.864 1.00 92.19 106 ILE A N 1
ATOM 822 C CA . ILE A 1 106 ? 10.639 -2.926 -13.910 1.00 92.19 106 ILE A CA 1
ATOM 823 C C . ILE A 1 106 ? 12.121 -2.663 -14.196 1.00 92.19 106 ILE A C 1
ATOM 825 O O . ILE A 1 106 ? 12.434 -1.854 -15.064 1.00 92.19 106 ILE A O 1
ATOM 829 N N . GLU A 1 107 ? 13.032 -3.337 -13.490 1.00 91.94 107 GLU A N 1
ATOM 830 C CA . GLU A 1 107 ? 14.478 -3.177 -13.702 1.00 91.94 107 GLU A CA 1
ATOM 831 C C . GLU A 1 107 ? 14.887 -3.571 -15.131 1.00 91.94 107 GLU A C 1
ATOM 833 O O . GLU A 1 107 ? 15.624 -2.840 -15.790 1.00 91.94 107 GLU A O 1
ATOM 838 N N . THR A 1 108 ? 14.342 -4.677 -15.644 1.00 92.81 108 THR A N 1
ATOM 839 C CA . THR A 1 108 ? 14.607 -5.152 -17.010 1.00 92.81 108 THR A CA 1
ATOM 840 C C . THR A 1 108 ? 14.159 -4.129 -18.056 1.00 92.81 108 THR A C 1
ATOM 842 O O . THR A 1 108 ? 14.941 -3.768 -18.937 1.00 92.81 108 THR A O 1
ATOM 845 N N . HIS A 1 109 ? 12.941 -3.594 -17.927 1.00 93.19 109 HIS A N 1
ATOM 846 C CA . HIS A 1 109 ? 12.442 -2.562 -18.838 1.00 93.19 109 HIS A CA 1
ATOM 847 C C . HIS A 1 109 ? 13.224 -1.243 -18.709 1.00 93.19 109 HIS A C 1
ATOM 849 O O . HIS A 1 109 ? 13.508 -0.602 -19.717 1.00 93.19 109 HIS A O 1
ATOM 855 N N . GLN A 1 110 ? 13.656 -0.851 -17.503 1.00 90.75 110 GLN A N 1
ATOM 856 C CA . GLN A 1 110 ? 14.514 0.328 -17.314 1.00 90.75 110 GLN A CA 1
ATOM 857 C C . GLN A 1 110 ? 15.847 0.206 -18.058 1.00 90.75 110 GLN A C 1
ATOM 859 O O . GLN A 1 110 ? 16.276 1.168 -18.695 1.00 90.75 110 GLN A O 1
ATOM 864 N N . ILE A 1 111 ? 16.489 -0.962 -17.987 1.00 91.19 111 ILE A N 1
ATOM 865 C CA . ILE A 1 111 ? 17.744 -1.232 -18.697 1.00 91.19 111 ILE A CA 1
ATOM 866 C C . ILE A 1 111 ? 17.508 -1.188 -20.209 1.00 91.19 111 ILE A C 1
ATOM 868 O O . ILE A 1 111 ? 18.208 -0.459 -20.909 1.00 91.19 111 ILE A O 1
ATOM 872 N N . ALA A 1 112 ? 16.486 -1.893 -20.705 1.00 89.81 112 ALA A N 1
ATOM 873 C CA . ALA A 1 112 ? 16.173 -1.927 -22.133 1.00 89.81 112 ALA A CA 1
ATOM 874 C C . ALA A 1 112 ? 15.823 -0.533 -22.690 1.00 89.81 112 ALA A C 1
ATOM 876 O O . ALA A 1 112 ? 16.289 -0.156 -23.762 1.00 89.81 112 ALA A O 1
ATOM 877 N N . SER A 1 113 ? 15.074 0.268 -21.927 1.00 88.31 113 SER A N 1
ATOM 878 C CA . SER A 1 113 ? 14.717 1.644 -22.285 1.00 88.31 113 SER A CA 1
ATOM 879 C C . SER A 1 113 ? 15.932 2.582 -22.312 1.00 88.31 113 SER A C 1
ATOM 881 O O . SER A 1 113 ? 16.045 3.429 -23.204 1.00 88.31 113 SER A O 1
ATOM 883 N N . ALA A 1 114 ? 16.881 2.411 -21.384 1.00 88.31 114 ALA A N 1
ATOM 884 C CA . ALA A 1 114 ? 18.137 3.159 -21.388 1.00 88.31 114 ALA A CA 1
ATOM 885 C C . ALA A 1 114 ? 19.023 2.787 -22.589 1.00 88.31 114 ALA A C 1
ATOM 887 O O . ALA A 1 114 ? 19.563 3.680 -23.245 1.00 88.31 114 ALA A O 1
ATOM 888 N N . ASP A 1 115 ? 19.127 1.494 -22.906 1.00 89.69 115 ASP A N 1
ATOM 889 C CA . ASP A 1 115 ? 19.879 0.997 -24.061 1.00 89.69 115 ASP A CA 1
ATOM 890 C C . ASP A 1 115 ? 19.276 1.500 -25.381 1.00 89.69 115 ASP A C 1
ATOM 892 O O . ASP A 1 115 ? 20.002 1.999 -26.244 1.00 89.69 115 ASP A O 1
ATOM 896 N N . TYR A 1 116 ? 17.948 1.449 -25.518 1.00 88.00 116 TYR A N 1
ATOM 897 C CA . TYR A 1 116 ? 17.242 2.003 -26.673 1.00 88.00 116 TYR A CA 1
ATOM 898 C C . TYR A 1 116 ? 17.443 3.514 -26.794 1.00 88.00 116 TYR A C 1
ATOM 900 O O . TYR A 1 116 ? 17.809 4.005 -27.862 1.00 88.00 116 TYR A O 1
ATOM 908 N N . SER A 1 117 ? 17.312 4.252 -25.689 1.00 85.75 117 SER A N 1
ATOM 909 C CA . SER A 1 117 ? 17.567 5.697 -25.660 1.00 85.75 117 SER A CA 1
ATOM 910 C C . SER A 1 117 ? 19.000 6.050 -26.070 1.00 85.75 117 SER A C 1
ATOM 912 O O . SER A 1 117 ? 19.218 7.048 -26.758 1.00 85.75 117 SER A O 1
ATOM 914 N N . ALA A 1 118 ? 19.985 5.239 -25.680 1.00 86.75 118 ALA A N 1
ATOM 915 C CA . ALA A 1 118 ? 21.369 5.417 -26.105 1.00 86.75 118 ALA A CA 1
ATOM 916 C C . ALA A 1 118 ? 21.545 5.123 -27.603 1.00 86.75 118 ALA A C 1
ATOM 918 O O . ALA A 1 118 ? 22.240 5.873 -28.289 1.00 86.75 118 ALA A O 1
ATOM 919 N N . ALA A 1 119 ? 20.885 4.082 -28.117 1.00 86.50 119 ALA A N 1
ATOM 920 C CA . ALA A 1 119 ? 20.934 3.698 -29.524 1.00 86.50 119 ALA A CA 1
ATOM 921 C C . ALA A 1 119 ? 20.346 4.768 -30.454 1.00 86.50 119 ALA A C 1
ATOM 923 O O . ALA A 1 119 ? 20.959 5.087 -31.469 1.00 86.50 119 ALA A O 1
ATOM 924 N N . ILE A 1 120 ? 19.214 5.378 -30.089 1.00 83.75 120 ILE A N 1
ATOM 925 C CA . ILE A 1 120 ? 18.598 6.442 -30.900 1.00 83.75 120 ILE A CA 1
ATOM 926 C C . ILE A 1 120 ? 19.355 7.775 -30.824 1.00 83.75 120 ILE A C 1
ATOM 928 O O . ILE A 1 120 ? 19.221 8.615 -31.711 1.00 83.75 120 ILE A O 1
ATOM 932 N N . CYS A 1 121 ? 20.173 7.976 -29.786 1.00 82.38 121 CYS A N 1
ATOM 933 C CA . CYS A 1 121 ? 21.095 9.111 -29.704 1.00 82.38 121 CYS A CA 1
ATOM 934 C C . CYS A 1 121 ? 22.376 8.905 -30.539 1.00 82.38 121 CYS A C 1
ATOM 936 O O . CYS A 1 121 ? 23.077 9.879 -30.826 1.00 82.38 121 CYS A O 1
ATOM 938 N N . ASP A 1 122 ? 22.700 7.665 -30.914 1.00 81.94 122 ASP A N 1
ATOM 939 C CA . ASP A 1 122 ? 23.883 7.309 -31.702 1.00 81.94 122 ASP A CA 1
ATOM 940 C C . ASP A 1 122 ? 23.583 7.429 -33.206 1.00 81.94 122 ASP A C 1
ATOM 942 O O . ASP A 1 122 ? 23.253 6.460 -33.893 1.00 81.94 122 ASP A O 1
ATOM 946 N N . VAL A 1 123 ? 23.644 8.667 -33.702 1.00 83.25 123 VAL A N 1
ATOM 947 C CA . VAL A 1 123 ? 23.315 9.010 -35.093 1.00 83.25 123 VAL A CA 1
ATOM 948 C C . VAL A 1 123 ? 24.400 8.577 -36.079 1.00 83.25 123 VAL A C 1
ATOM 950 O O . VAL A 1 123 ? 25.602 8.650 -35.800 1.00 83.25 123 VAL A O 1
ATOM 953 N N . VAL A 1 124 ? 23.989 8.188 -37.289 1.00 81.25 124 VAL A N 1
ATOM 954 C CA . VAL A 1 124 ? 24.935 7.798 -38.344 1.00 81.25 124 VAL A CA 1
ATOM 955 C C . VAL A 1 124 ? 25.782 9.015 -38.750 1.00 81.25 124 VAL A C 1
ATOM 957 O O . VAL A 1 124 ? 25.214 10.074 -39.048 1.00 81.25 124 VAL A O 1
ATOM 960 N N . PRO A 1 125 ? 27.127 8.902 -38.821 1.00 81.19 125 PRO A N 1
ATOM 961 C CA . PRO A 1 125 ? 27.994 10.019 -39.182 1.00 81.19 125 PRO A CA 1
ATOM 962 C C . PRO A 1 125 ? 27.571 10.703 -40.488 1.00 81.19 125 PRO A C 1
ATOM 964 O O . PRO A 1 125 ? 27.529 10.079 -41.547 1.00 81.19 125 PRO A O 1
ATOM 967 N N . GLY A 1 126 ? 27.289 12.007 -40.414 1.00 80.31 126 GLY A N 1
ATOM 968 C CA . GLY A 1 126 ? 26.833 12.807 -41.557 1.00 80.31 126 GLY A CA 1
ATOM 969 C C . GLY A 1 126 ? 25.312 12.885 -41.731 1.00 80.31 126 GLY A C 1
ATOM 970 O O . GLY A 1 126 ? 24.858 13.526 -42.677 1.00 80.31 126 GLY A O 1
ATOM 971 N N . THR A 1 127 ? 24.535 12.293 -40.821 1.00 82.00 127 THR A N 1
ATOM 972 C CA . THR A 1 127 ? 23.067 12.385 -40.776 1.00 82.00 127 THR A CA 1
ATOM 973 C C . THR A 1 127 ? 22.592 12.914 -39.418 1.00 82.00 127 THR A C 1
ATOM 975 O O . THR A 1 127 ? 23.388 13.065 -38.490 1.00 82.00 127 THR A O 1
ATOM 978 N N . LEU A 1 128 ? 21.298 13.225 -39.313 1.00 81.00 128 LEU A N 1
ATOM 979 C CA . LEU A 1 128 ? 20.618 13.472 -38.035 1.00 81.00 128 LEU A CA 1
ATOM 980 C C . LEU A 1 128 ? 19.777 12.264 -37.599 1.00 81.00 128 LEU A C 1
ATOM 982 O O . LEU A 1 128 ? 19.050 12.359 -36.613 1.00 81.00 128 LEU A O 1
ATOM 986 N N . ASP A 1 129 ? 19.867 11.163 -38.343 1.00 81.38 129 ASP A N 1
ATOM 987 C CA . ASP A 1 129 ? 19.007 10.005 -38.178 1.00 81.38 129 ASP A CA 1
ATOM 988 C C . ASP A 1 129 ? 19.727 8.934 -37.335 1.00 81.38 129 ASP A C 1
ATOM 990 O O . ASP A 1 129 ? 20.952 8.769 -37.460 1.00 81.38 129 ASP A O 1
ATOM 994 N N . PRO A 1 130 ? 18.994 8.209 -36.470 1.00 82.38 130 PRO A N 1
ATOM 995 C CA . PRO A 1 130 ? 19.518 7.043 -35.769 1.00 82.38 130 PRO A CA 1
ATOM 996 C C . PRO A 1 130 ? 20.081 6.003 -36.738 1.00 82.38 130 PRO A C 1
ATOM 998 O O . PRO A 1 130 ? 19.660 5.908 -37.893 1.00 82.38 130 PRO A O 1
ATOM 1001 N N . ASP A 1 131 ? 21.011 5.175 -36.261 1.00 87.62 131 ASP A N 1
ATOM 1002 C CA . ASP A 1 131 ? 21.376 3.955 -36.981 1.00 87.62 131 ASP A CA 1
ATOM 1003 C C . ASP A 1 131 ? 20.162 3.008 -37.028 1.00 87.62 131 ASP A C 1
ATOM 1005 O O . ASP A 1 131 ? 19.773 2.484 -35.979 1.00 87.62 131 ASP A O 1
ATOM 1009 N N . PRO A 1 132 ? 19.577 2.741 -38.213 1.00 86.88 132 PRO A N 1
ATOM 1010 C CA . PRO A 1 132 ? 18.331 1.986 -38.319 1.00 86.88 132 PRO A CA 1
ATOM 1011 C C . PRO A 1 132 ? 18.473 0.546 -37.814 1.00 86.88 132 PRO A C 1
ATOM 1013 O O . PRO A 1 132 ? 17.509 -0.026 -37.317 1.00 86.88 132 PRO A O 1
ATOM 1016 N N . ILE A 1 133 ? 19.677 -0.039 -37.892 1.00 88.56 133 ILE A N 1
ATOM 1017 C CA . ILE A 1 133 ? 19.927 -1.404 -37.406 1.00 88.56 133 ILE A CA 1
ATOM 1018 C C . ILE A 1 133 ? 19.919 -1.429 -35.875 1.00 88.56 133 ILE A C 1
ATOM 1020 O O . ILE A 1 133 ? 19.431 -2.381 -35.266 1.00 88.56 133 ILE A O 1
ATOM 1024 N N . LYS A 1 134 ? 20.476 -0.393 -35.237 1.00 87.81 134 LYS A N 1
ATOM 1025 C CA . LYS A 1 134 ? 20.469 -0.283 -33.774 1.00 87.81 134 LYS A CA 1
ATOM 1026 C C . LYS A 1 134 ? 19.084 0.090 -33.269 1.00 87.81 134 LYS A C 1
ATOM 1028 O O . LYS A 1 134 ? 18.636 -0.498 -32.292 1.00 87.81 134 LYS A O 1
ATOM 1033 N N . GLU A 1 135 ? 18.414 1.025 -33.932 1.00 87.19 135 GLU A N 1
ATOM 1034 C CA . GLU A 1 135 ? 17.050 1.421 -33.587 1.00 87.19 135 GLU A CA 1
ATOM 1035 C C . GLU A 1 135 ? 16.108 0.209 -33.587 1.00 87.19 135 GLU A C 1
ATOM 1037 O O . GLU A 1 135 ? 15.446 -0.026 -32.581 1.00 87.19 135 GLU A O 1
ATOM 1042 N N . GLU A 1 136 ? 16.129 -0.620 -34.637 1.00 89.25 136 GLU A N 1
ATOM 1043 C CA . GLU A 1 136 ? 15.329 -1.852 -34.702 1.00 89.25 136 GLU A CA 1
ATOM 1044 C C . GLU A 1 136 ? 15.720 -2.846 -33.593 1.00 89.25 136 GLU A C 1
ATOM 1046 O O . GLU A 1 136 ? 14.875 -3.270 -32.807 1.00 89.25 136 GLU A O 1
ATOM 1051 N N . LEU A 1 137 ? 17.015 -3.160 -33.448 1.00 90.88 137 LEU A N 1
ATOM 1052 C CA . LEU A 1 137 ? 17.488 -4.148 -32.470 1.00 90.88 137 LEU A CA 1
ATOM 1053 C C . LEU A 1 137 ? 17.151 -3.779 -31.017 1.00 90.88 137 LEU A C 1
ATOM 1055 O O . LEU A 1 137 ? 16.785 -4.647 -30.222 1.00 90.88 137 LEU A O 1
ATOM 1059 N N . PHE A 1 138 ? 17.367 -2.521 -30.634 1.00 90.12 138 PHE A N 1
ATOM 1060 C CA . PHE A 1 138 ? 17.106 -2.074 -29.269 1.00 90.12 138 PHE A CA 1
ATOM 1061 C C . PHE A 1 138 ? 15.626 -1.741 -29.051 1.00 90.12 138 PHE A C 1
ATOM 1063 O O . PHE A 1 138 ? 15.144 -1.929 -27.936 1.00 90.12 138 PHE A O 1
ATOM 1070 N N . GLY A 1 139 ? 14.905 -1.332 -30.100 1.00 87.50 139 GLY A N 1
ATOM 1071 C CA . GLY A 1 139 ? 13.455 -1.151 -30.069 1.00 87.50 139 GLY A CA 1
ATOM 1072 C C . GLY A 1 139 ? 12.722 -2.466 -29.807 1.00 87.50 139 GLY A C 1
ATOM 1073 O O . GLY A 1 139 ? 11.869 -2.518 -28.926 1.00 87.50 139 GLY A O 1
ATOM 1074 N N . ASP A 1 140 ? 13.116 -3.554 -30.475 1.00 90.50 140 ASP A N 1
ATOM 1075 C CA . ASP A 1 140 ? 12.532 -4.884 -30.254 1.00 90.50 140 ASP A CA 1
ATOM 1076 C C . ASP A 1 140 ? 12.751 -5.384 -28.818 1.00 90.50 140 ASP A C 1
ATOM 1078 O O . ASP A 1 140 ? 11.834 -5.909 -28.186 1.00 90.50 140 ASP A O 1
ATOM 1082 N N . ARG A 1 141 ? 13.959 -5.187 -28.271 1.00 90.62 141 ARG A N 1
ATOM 1083 C CA . ARG A 1 141 ? 14.286 -5.573 -26.884 1.00 90.62 141 ARG A CA 1
ATOM 1084 C C . ARG A 1 141 ? 13.489 -4.785 -25.857 1.00 90.62 141 ARG A C 1
ATOM 1086 O O . ARG A 1 141 ? 13.072 -5.332 -24.838 1.00 90.62 141 ARG A O 1
ATOM 1093 N N . GLU A 1 142 ? 13.328 -3.491 -26.098 1.00 92.44 142 GLU A N 1
ATOM 1094 C CA . GLU A 1 142 ? 12.552 -2.623 -25.226 1.00 92.44 142 GLU A CA 1
ATOM 1095 C C . GLU A 1 142 ? 11.061 -2.987 -25.285 1.00 92.44 142 GLU A C 1
ATOM 1097 O O . GLU A 1 142 ? 10.438 -3.137 -24.230 1.00 92.44 142 GLU A O 1
ATOM 1102 N N . ALA A 1 143 ? 10.527 -3.277 -26.476 1.00 87.75 143 ALA A N 1
ATOM 1103 C CA . ALA A 1 143 ? 9.157 -3.749 -26.658 1.00 87.75 143 ALA A CA 1
ATOM 1104 C C . ALA A 1 143 ? 8.900 -5.108 -25.978 1.00 87.75 143 ALA A C 1
ATOM 1106 O O . ALA A 1 143 ? 7.865 -5.285 -25.329 1.00 87.75 143 ALA A O 1
ATOM 1107 N N . GLU A 1 144 ? 9.839 -6.055 -26.069 1.00 91.06 144 GLU A N 1
ATOM 1108 C CA . GLU A 1 144 ? 9.758 -7.351 -25.380 1.00 91.06 144 GLU A CA 1
ATOM 1109 C C . GLU A 1 144 ? 9.716 -7.167 -23.855 1.00 91.06 144 GLU A C 1
ATOM 1111 O O . GLU A 1 144 ? 8.793 -7.653 -23.195 1.00 91.06 144 GLU A O 1
ATOM 1116 N N . ALA A 1 145 ? 10.648 -6.384 -23.299 1.00 91.25 145 ALA A N 1
ATOM 1117 C CA . ALA A 1 145 ? 10.686 -6.091 -21.866 1.00 91.25 145 ALA A CA 1
ATOM 1118 C C . ALA A 1 145 ? 9.414 -5.371 -21.382 1.00 91.25 145 ALA A C 1
ATOM 1120 O O . ALA A 1 145 ? 8.949 -5.599 -20.260 1.00 91.25 145 ALA A O 1
ATOM 1121 N N . ARG A 1 146 ? 8.817 -4.520 -22.225 1.00 88.38 146 ARG A N 1
ATOM 1122 C CA . ARG A 1 146 ? 7.550 -3.846 -21.922 1.00 88.38 146 ARG A CA 1
ATOM 1123 C C . ARG A 1 146 ? 6.387 -4.831 -21.859 1.00 88.38 146 ARG A C 1
ATOM 1125 O O . ARG A 1 146 ? 5.595 -4.765 -20.919 1.00 88.38 146 ARG A O 1
ATOM 1132 N N . GLY A 1 147 ? 6.317 -5.773 -22.799 1.00 86.31 147 GLY A N 1
ATOM 1133 C CA . GLY A 1 147 ? 5.317 -6.844 -22.789 1.00 86.31 147 GLY A CA 1
ATOM 1134 C C . GLY A 1 147 ? 5.431 -7.747 -21.554 1.00 86.31 147 GLY A C 1
ATOM 1135 O O . GLY A 1 147 ? 4.422 -8.084 -20.923 1.00 86.31 147 GLY A O 1
ATOM 1136 N N . GLU A 1 148 ? 6.654 -8.090 -21.141 1.00 88.75 148 GLU A N 1
ATOM 1137 C CA . GLU A 1 148 ? 6.899 -8.831 -19.895 1.00 88.75 148 GLU A CA 1
ATOM 1138 C C . GLU A 1 148 ? 6.470 -8.035 -18.654 1.00 88.75 148 GLU A C 1
ATOM 1140 O O . GLU A 1 148 ? 5.852 -8.585 -17.736 1.00 88.75 148 GLU A O 1
ATOM 1145 N N . LEU A 1 149 ? 6.739 -6.728 -18.627 1.00 90.12 149 LEU A N 1
ATOM 1146 C CA . LEU A 1 149 ? 6.296 -5.846 -17.550 1.00 90.12 149 LEU A CA 1
ATOM 1147 C C . LEU A 1 149 ? 4.766 -5.747 -17.477 1.00 90.12 149 LEU A C 1
ATOM 1149 O O . LEU A 1 149 ? 4.204 -5.875 -16.388 1.00 90.12 149 LEU A O 1
ATOM 1153 N N . ALA A 1 150 ? 4.088 -5.568 -18.614 1.00 85.88 150 ALA A N 1
ATOM 1154 C CA . ALA A 1 150 ? 2.631 -5.449 -18.681 1.00 85.88 150 ALA A CA 1
ATOM 1155 C C . ALA A 1 150 ? 1.911 -6.735 -18.235 1.00 85.88 150 ALA A C 1
ATOM 1157 O O . ALA A 1 150 ? 0.822 -6.678 -17.659 1.00 85.88 150 ALA A O 1
ATOM 1158 N N . THR A 1 151 ? 2.527 -7.898 -18.459 1.00 86.06 151 THR A N 1
ATOM 1159 C CA . THR A 1 151 ? 1.979 -9.211 -18.075 1.00 86.06 151 THR A CA 1
ATOM 1160 C C . THR A 1 151 ? 2.433 -9.694 -16.694 1.00 86.06 151 THR A C 1
ATOM 1162 O O . THR A 1 151 ? 1.889 -10.670 -16.167 1.00 86.06 151 THR A O 1
ATOM 1165 N N . SER A 1 152 ? 3.390 -9.007 -16.066 1.00 87.69 152 SER A N 1
ATOM 1166 C CA . SER A 1 152 ? 3.857 -9.324 -14.718 1.00 87.69 152 SER A CA 1
ATOM 1167 C C . SER A 1 152 ? 2.830 -8.909 -13.661 1.00 87.69 152 SER A C 1
ATOM 1169 O O . SER A 1 152 ? 2.379 -7.767 -13.604 1.00 87.69 152 SER A O 1
ATOM 1171 N N . VAL A 1 153 ? 2.473 -9.840 -12.772 1.00 86.50 153 VAL A N 1
ATOM 1172 C CA . VAL A 1 153 ? 1.481 -9.598 -11.714 1.00 86.50 153 VAL A CA 1
ATOM 1173 C C . VAL A 1 153 ? 2.188 -9.235 -10.405 1.00 86.50 153 VAL A C 1
ATOM 1175 O O . VAL A 1 153 ? 2.904 -10.080 -9.856 1.00 86.50 153 VAL A O 1
ATOM 1178 N N . PRO A 1 154 ? 1.969 -8.027 -9.847 1.00 87.62 154 PRO A N 1
ATOM 1179 C CA . PRO A 1 154 ? 2.453 -7.691 -8.518 1.00 87.62 154 PRO A CA 1
ATOM 1180 C C . PRO A 1 154 ? 1.868 -8.637 -7.471 1.00 87.62 154 PRO A C 1
ATOM 1182 O O . PRO A 1 154 ? 0.662 -8.884 -7.418 1.00 87.62 154 PRO A O 1
ATOM 1185 N N . THR A 1 155 ? 2.719 -9.137 -6.587 1.00 85.31 155 THR A N 1
ATOM 1186 C CA . THR A 1 155 ? 2.321 -10.042 -5.494 1.00 85.31 155 THR A CA 1
ATOM 1187 C C . THR A 1 155 ? 2.234 -9.323 -4.145 1.00 85.31 155 THR A C 1
ATOM 1189 O O . THR A 1 155 ? 1.698 -9.846 -3.157 1.00 85.31 155 THR A O 1
ATOM 1192 N N . THR A 1 156 ? 2.728 -8.087 -4.083 1.00 83.69 156 THR A N 1
ATOM 1193 C CA . THR A 1 156 ? 2.758 -7.247 -2.891 1.00 83.69 156 THR A CA 1
ATOM 1194 C C . THR A 1 156 ? 2.226 -5.844 -3.182 1.00 83.69 156 THR A C 1
ATOM 1196 O O . THR A 1 156 ? 2.301 -5.334 -4.293 1.00 83.69 156 THR A O 1
ATOM 1199 N N . LEU A 1 157 ? 1.721 -5.166 -2.143 1.00 81.31 157 LEU A N 1
ATOM 1200 C CA . LEU A 1 157 ? 1.317 -3.758 -2.263 1.00 81.31 157 LEU A CA 1
ATOM 1201 C C . LEU A 1 157 ? 2.501 -2.834 -2.569 1.00 81.31 157 LEU A C 1
ATOM 1203 O O . LEU A 1 157 ? 2.314 -1.811 -3.213 1.00 81.31 157 LEU A O 1
ATOM 1207 N N . ALA A 1 158 ? 3.700 -3.186 -2.096 1.00 84.38 158 ALA A N 1
ATOM 1208 C CA . ALA A 1 158 ? 4.906 -2.424 -2.392 1.00 84.38 158 ALA A CA 1
ATOM 1209 C C . ALA A 1 158 ? 5.265 -2.538 -3.879 1.00 84.38 158 ALA A C 1
ATOM 1211 O O . ALA A 1 158 ? 5.495 -1.518 -4.515 1.00 84.38 158 ALA A O 1
ATOM 1212 N N . GLY A 1 159 ? 5.230 -3.749 -4.446 1.00 87.38 159 GLY A N 1
ATOM 1213 C CA . GLY A 1 159 ? 5.429 -3.961 -5.879 1.00 87.38 159 GLY A CA 1
ATOM 1214 C C . GLY A 1 159 ? 4.355 -3.288 -6.731 1.00 87.38 159 GLY A C 1
ATOM 1215 O O . GLY A 1 159 ? 4.689 -2.664 -7.730 1.00 87.38 159 GLY A O 1
ATOM 1216 N N . LEU A 1 160 ? 3.088 -3.315 -6.300 1.00 87.62 160 LEU A N 1
ATOM 1217 C CA . LEU A 1 160 ? 2.014 -2.589 -6.984 1.00 87.62 160 LEU A CA 1
ATOM 1218 C C . LEU A 1 160 ? 2.252 -1.072 -6.987 1.00 87.62 160 LEU A C 1
ATOM 1220 O O . LEU A 1 160 ? 2.102 -0.431 -8.021 1.00 87.62 160 LEU A O 1
ATOM 1224 N N . LEU A 1 161 ? 2.628 -0.495 -5.843 1.00 86.88 161 LEU A N 1
ATOM 1225 C CA . LEU A 1 161 ? 2.948 0.930 -5.766 1.00 86.88 161 LEU A CA 1
ATOM 1226 C C . LEU A 1 161 ? 4.129 1.276 -6.680 1.00 86.88 161 LEU A C 1
ATOM 1228 O O . LEU A 1 161 ? 4.040 2.235 -7.436 1.00 86.88 161 LEU A O 1
ATOM 1232 N N . HIS A 1 162 ? 5.191 0.464 -6.656 1.00 89.00 162 HIS A N 1
ATOM 1233 C CA . HIS A 1 162 ? 6.342 0.636 -7.541 1.00 89.00 162 HIS A CA 1
ATOM 1234 C C . HIS A 1 162 ? 5.952 0.591 -9.020 1.00 89.00 162 HIS A C 1
ATOM 1236 O O . HIS A 1 162 ? 6.414 1.439 -9.776 1.00 89.00 162 HIS A O 1
ATOM 1242 N N . LEU A 1 163 ? 5.083 -0.340 -9.423 1.00 90.44 163 LEU A N 1
ATOM 1243 C CA . LEU A 1 163 ? 4.583 -0.425 -10.795 1.00 90.44 163 LEU A CA 1
ATOM 1244 C C . LEU A 1 163 ? 3.821 0.837 -11.204 1.00 90.44 163 LEU A C 1
ATOM 1246 O O . LEU A 1 163 ? 4.094 1.393 -12.260 1.00 90.44 163 LEU A O 1
ATOM 1250 N N . LEU A 1 164 ? 2.890 1.308 -10.371 1.00 89.00 164 LEU A N 1
ATOM 1251 C CA . LEU A 1 164 ? 2.086 2.491 -10.689 1.00 89.00 164 LEU A CA 1
ATOM 1252 C C . LEU A 1 164 ? 2.946 3.756 -10.786 1.00 89.00 164 LEU A C 1
ATOM 1254 O O . LEU A 1 164 ? 2.799 4.512 -11.741 1.00 89.00 164 LEU A O 1
ATOM 1258 N N . THR A 1 165 ? 3.872 3.951 -9.842 1.00 89.81 165 THR A N 1
ATOM 1259 C CA . THR A 1 165 ? 4.840 5.054 -9.903 1.00 89.81 165 THR A CA 1
ATOM 1260 C C . THR A 1 165 ? 5.713 4.943 -11.147 1.00 89.81 165 THR A C 1
ATOM 1262 O O . THR A 1 165 ? 5.955 5.939 -11.816 1.00 89.81 165 THR A O 1
ATOM 1265 N N . TYR A 1 166 ? 6.156 3.737 -11.496 1.00 90.12 166 TYR A N 1
ATOM 1266 C CA . TYR A 1 166 ? 6.978 3.534 -12.681 1.00 90.12 166 TYR A CA 1
ATOM 1267 C C . TYR A 1 166 ? 6.232 3.867 -13.982 1.00 90.12 166 TYR A C 1
ATOM 1269 O O . TYR A 1 166 ? 6.765 4.584 -14.825 1.00 90.12 166 TYR A O 1
ATOM 1277 N N . VAL A 1 167 ? 4.987 3.405 -14.131 1.00 87.75 167 VAL A N 1
ATOM 1278 C CA . VAL A 1 167 ? 4.142 3.709 -15.300 1.00 87.75 167 VAL A CA 1
ATOM 1279 C C . VAL A 1 167 ? 3.896 5.213 -15.429 1.00 87.75 167 VAL A C 1
ATOM 1281 O O . VAL A 1 167 ? 3.964 5.748 -16.536 1.00 87.75 167 VAL A O 1
ATOM 1284 N N . GLU A 1 168 ? 3.650 5.907 -14.315 1.00 86.12 168 GLU A N 1
ATOM 1285 C CA . GLU A 1 168 ? 3.521 7.369 -14.287 1.00 86.12 168 GLU A CA 1
ATOM 1286 C C . GLU A 1 168 ? 4.808 8.051 -14.769 1.00 86.12 168 GLU A C 1
ATOM 1288 O O . GLU A 1 168 ? 4.764 8.889 -15.667 1.00 86.12 168 GLU A O 1
ATOM 1293 N N . GLU A 1 169 ? 5.963 7.640 -14.244 1.00 85.81 169 GLU A N 1
ATOM 1294 C CA . GLU A 1 169 ? 7.261 8.200 -14.622 1.00 85.81 169 GLU A CA 1
ATOM 1295 C C . GLU A 1 169 ? 7.598 7.990 -16.108 1.00 85.81 169 GLU A C 1
ATOM 1297 O O . GLU A 1 169 ? 8.107 8.904 -16.762 1.00 85.81 169 GLU A O 1
ATOM 1302 N N . VAL A 1 170 ? 7.303 6.808 -16.657 1.00 84.12 170 VAL A N 1
ATOM 1303 C CA . VAL A 1 170 ? 7.446 6.531 -18.096 1.00 84.12 170 VAL A CA 1
ATOM 1304 C C . VAL A 1 170 ? 6.506 7.420 -18.909 1.00 84.12 170 VAL A C 1
ATOM 1306 O O . VAL A 1 170 ? 6.957 8.067 -19.851 1.00 84.12 170 VAL A O 1
ATOM 1309 N N . SER A 1 171 ? 5.239 7.534 -18.499 1.00 81.62 171 SER A N 1
ATOM 1310 C CA . SER A 1 171 ? 4.230 8.353 -19.190 1.00 81.62 171 SER A CA 1
ATOM 1311 C C . SER A 1 171 ? 4.578 9.846 -19.194 1.00 81.62 171 SER A C 1
ATOM 1313 O O . SER A 1 171 ? 4.306 10.562 -20.161 1.00 81.62 171 SER A O 1
ATOM 1315 N N . ASP A 1 172 ? 5.217 10.333 -18.129 1.00 81.69 172 ASP A N 1
ATOM 1316 C CA . ASP A 1 172 ? 5.719 11.706 -18.050 1.00 81.69 172 ASP A CA 1
ATOM 1317 C C . ASP A 1 172 ? 7.012 11.932 -18.853 1.00 81.69 172 ASP A C 1
ATOM 1319 O O . ASP A 1 172 ? 7.486 13.065 -18.954 1.00 81.69 172 ASP A O 1
ATOM 1323 N N . GLY A 1 173 ? 7.551 10.887 -19.486 1.00 76.06 173 GLY A N 1
ATOM 1324 C CA . GLY A 1 173 ? 8.706 10.978 -20.372 1.00 76.06 173 GLY A CA 1
ATOM 1325 C C . GLY A 1 173 ? 10.051 10.892 -19.660 1.00 76.06 173 GLY A C 1
ATOM 1326 O O . GLY A 1 173 ? 11.072 11.178 -20.284 1.00 76.06 173 GLY A O 1
ATOM 1327 N N . LYS A 1 174 ? 10.094 10.485 -18.381 1.00 77.94 174 LYS A N 1
ATOM 1328 C CA . LYS A 1 174 ? 11.336 10.407 -17.583 1.00 77.94 174 LYS A CA 1
ATOM 1329 C C . LYS A 1 174 ? 12.405 9.524 -18.234 1.00 77.94 174 LYS A C 1
ATOM 1331 O O . LYS A 1 174 ? 13.594 9.782 -18.066 1.00 77.94 174 LYS A O 1
ATOM 1336 N N . TYR A 1 175 ? 11.969 8.498 -18.959 1.00 72.38 175 TYR A N 1
ATOM 1337 C CA . TYR A 1 175 ? 12.828 7.518 -19.624 1.00 72.38 175 TYR A CA 1
ATOM 1338 C C . TYR A 1 175 ? 12.901 7.710 -21.146 1.00 72.38 175 TYR A C 1
ATOM 1340 O O . TYR A 1 175 ? 13.614 6.978 -21.819 1.00 72.38 175 TYR A O 1
ATOM 1348 N N . SER A 1 176 ? 12.204 8.711 -21.698 1.00 70.19 176 SER A N 1
ATOM 1349 C CA . SER A 1 176 ? 12.324 9.066 -23.113 1.00 70.19 176 SER A CA 1
ATOM 1350 C C . SER A 1 176 ? 13.607 9.865 -23.337 1.00 70.19 176 SER A C 1
ATOM 1352 O O . SER A 1 176 ? 13.850 10.849 -22.636 1.00 70.19 176 SER A O 1
ATOM 1354 N N . ALA A 1 177 ? 14.372 9.542 -24.384 1.00 66.12 177 ALA A N 1
ATOM 1355 C CA . ALA A 1 177 ? 15.530 10.344 -24.801 1.00 66.12 177 ALA A CA 1
ATOM 1356 C C . ALA A 1 177 ? 15.180 11.824 -25.064 1.00 66.12 177 ALA A C 1
ATOM 1358 O O . ALA A 1 177 ? 16.021 12.710 -24.922 1.00 66.12 177 ALA A O 1
ATOM 1359 N N . SER A 1 178 ? 13.923 12.109 -25.421 1.00 66.38 178 SER A N 1
ATOM 1360 C CA . SER A 1 178 ? 13.440 13.471 -25.669 1.00 66.38 178 SER A CA 1
ATOM 1361 C C . SER A 1 178 ? 12.924 14.192 -24.416 1.00 66.38 178 SER A C 1
ATOM 1363 O O . SER A 1 178 ? 12.630 15.389 -24.485 1.00 66.38 178 SER A O 1
ATOM 1365 N N . GLY A 1 179 ? 12.749 13.475 -23.297 1.00 65.12 179 GLY A N 1
ATOM 1366 C CA . GLY A 1 179 ? 12.083 13.969 -22.087 1.00 65.12 179 GLY A CA 1
ATOM 1367 C C . GLY A 1 179 ? 10.618 14.371 -22.297 1.00 65.12 179 GLY A C 1
ATOM 1368 O O . GLY A 1 179 ? 10.019 15.005 -21.430 1.00 65.12 179 GLY A O 1
ATOM 1369 N N . ARG A 1 180 ? 10.045 14.085 -23.473 1.00 70.88 180 ARG A N 1
ATOM 1370 C CA . ARG A 1 180 ? 8.643 14.368 -23.774 1.00 70.88 180 ARG A CA 1
ATOM 1371 C C . ARG A 1 180 ? 7.786 13.234 -23.258 1.00 70.88 180 ARG A C 1
ATOM 1373 O O . ARG A 1 180 ? 8.204 12.081 -23.290 1.00 70.88 180 ARG A O 1
ATOM 1380 N N . ARG A 1 181 ? 6.561 13.590 -22.870 1.00 71.06 181 ARG A N 1
ATOM 1381 C CA . ARG A 1 181 ? 5.505 12.616 -22.612 1.00 71.06 181 ARG A CA 1
ATOM 1382 C C . ARG A 1 181 ? 5.425 11.647 -23.771 1.00 71.06 181 ARG A C 1
ATOM 1384 O O . ARG A 1 181 ? 5.225 12.066 -24.914 1.00 71.06 181 ARG A O 1
ATOM 1391 N N . ASP A 1 182 ? 5.588 10.387 -23.434 1.00 65.88 182 ASP A N 1
ATOM 1392 C CA . ASP A 1 182 ? 5.523 9.288 -24.365 1.00 65.88 182 ASP A CA 1
ATOM 1393 C C . ASP A 1 182 ? 4.432 8.339 -23.878 1.00 65.88 182 ASP A C 1
ATOM 1395 O O . ASP A 1 182 ? 4.341 8.025 -22.692 1.00 65.88 182 ASP A O 1
ATOM 1399 N N . ASN A 1 183 ? 3.570 7.916 -24.798 1.00 64.50 183 ASN A N 1
ATOM 1400 C CA . ASN A 1 183 ? 2.547 6.916 -24.516 1.00 64.50 183 ASN A CA 1
ATOM 1401 C C . ASN A 1 183 ? 3.161 5.529 -24.735 1.00 64.50 183 ASN A C 1
ATOM 1403 O O . ASN A 1 183 ? 2.617 4.729 -25.494 1.00 64.50 183 ASN A O 1
ATOM 1407 N N . SER A 1 184 ? 4.326 5.277 -24.126 1.00 68.88 184 SER A N 1
ATOM 1408 C CA . SER A 1 184 ? 5.102 4.054 -24.351 1.00 68.88 184 SER A CA 1
ATOM 1409 C C . SER A 1 184 ? 4.294 2.811 -23.969 1.00 68.88 184 SER A C 1
ATOM 1411 O O . SER A 1 184 ? 4.445 1.770 -24.594 1.00 68.88 184 SER A O 1
ATOM 1413 N N . PHE A 1 185 ? 3.398 2.939 -22.985 1.00 75.25 185 PHE A N 1
ATOM 1414 C CA . PHE A 1 185 ? 2.359 1.953 -22.702 1.00 75.25 185 PHE A CA 1
ATOM 1415 C C . PHE A 1 185 ? 1.123 2.241 -23.544 1.00 75.25 185 PHE A C 1
ATOM 1417 O O . PHE A 1 185 ? 0.513 3.313 -23.429 1.00 75.25 185 PHE A O 1
ATOM 1424 N N . ASP A 1 186 ? 0.727 1.269 -24.358 1.00 78.25 186 ASP A N 1
ATOM 1425 C CA . ASP A 1 186 ? -0.516 1.382 -25.100 1.00 78.25 186 ASP A CA 1
ATOM 1426 C C . ASP A 1 186 ? -1.738 1.147 -24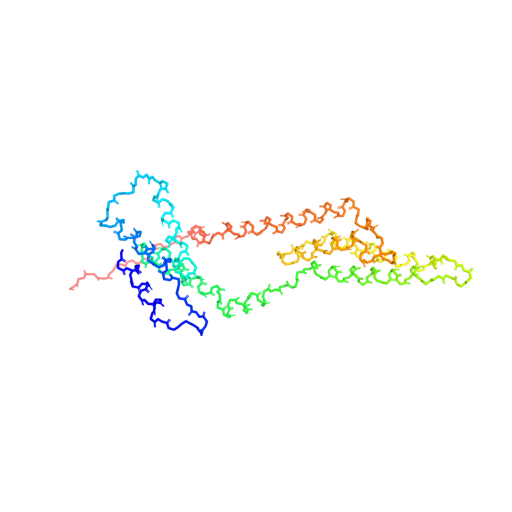.188 1.00 78.25 186 ASP A C 1
ATOM 1428 O O . ASP A 1 186 ? -1.657 0.927 -22.973 1.00 78.25 186 ASP A O 1
ATOM 1432 N N . ARG A 1 187 ? -2.933 1.257 -24.773 1.00 76.00 187 ARG A N 1
ATOM 1433 C CA . ARG A 1 187 ? -4.178 1.075 -24.022 1.00 76.00 187 ARG A CA 1
ATOM 1434 C C . ARG A 1 187 ? -4.297 -0.334 -23.432 1.00 76.00 187 ARG A C 1
ATOM 1436 O O . ARG A 1 187 ? -4.892 -0.476 -22.361 1.00 76.00 187 ARG A O 1
ATOM 1443 N N . ASP A 1 188 ? -3.786 -1.340 -24.128 1.00 76.62 188 ASP A N 1
ATOM 1444 C CA . ASP A 1 188 ? -3.898 -2.740 -23.741 1.00 76.62 188 ASP A CA 1
ATOM 1445 C C . ASP A 1 188 ? -2.890 -3.069 -22.626 1.00 76.62 188 ASP A C 1
ATOM 1447 O O . ASP A 1 188 ? -3.258 -3.732 -21.652 1.00 76.62 188 ASP A O 1
ATOM 1451 N N . ASP A 1 189 ? -1.689 -2.488 -22.666 1.00 76.94 189 ASP A N 1
ATOM 1452 C CA . ASP A 1 189 ? -0.704 -2.547 -21.581 1.00 76.94 189 ASP A CA 1
ATOM 1453 C C . ASP A 1 189 ? -1.255 -1.955 -20.280 1.00 76.94 189 ASP A C 1
ATOM 1455 O O . ASP A 1 189 ? -1.194 -2.576 -19.214 1.00 76.94 189 ASP A O 1
ATOM 1459 N N . LEU A 1 190 ? -1.858 -0.765 -20.359 1.00 78.94 190 LEU A N 1
ATOM 1460 C CA . LEU A 1 190 ? -2.459 -0.107 -19.197 1.00 78.94 190 LEU A CA 1
ATOM 1461 C C . LEU A 1 190 ? -3.631 -0.916 -18.632 1.00 78.94 190 LEU A C 1
ATOM 1463 O O . LEU A 1 190 ? -3.801 -0.999 -17.412 1.00 78.94 190 LEU A O 1
ATOM 1467 N N . LEU A 1 191 ? -4.437 -1.535 -19.498 1.00 79.44 191 LEU A N 1
ATOM 1468 C CA . LEU A 1 191 ? -5.504 -2.438 -19.073 1.00 79.44 191 LEU A CA 1
ATOM 1469 C C . LEU A 1 191 ? -4.940 -3.659 -18.340 1.00 79.44 191 LEU A C 1
ATOM 1471 O O . LEU A 1 191 ? -5.460 -4.006 -17.276 1.00 79.44 191 LEU A O 1
ATOM 1475 N N . ASN A 1 192 ? -3.862 -4.260 -18.843 1.00 78.56 192 ASN A N 1
ATOM 1476 C CA . ASN A 1 192 ? -3.200 -5.391 -18.193 1.00 78.56 192 ASN A CA 1
ATOM 1477 C C . ASN A 1 192 ? -2.621 -5.004 -16.824 1.00 78.56 192 ASN A C 1
ATOM 1479 O O . ASN A 1 192 ? -2.857 -5.710 -15.841 1.00 78.56 192 ASN A O 1
ATOM 1483 N N . VAL A 1 193 ? -1.984 -3.835 -16.709 1.00 78.31 193 VAL A N 1
ATOM 1484 C CA . VAL A 1 193 ? -1.505 -3.292 -15.424 1.00 78.31 193 VAL A CA 1
ATOM 1485 C C . VAL A 1 193 ? -2.657 -3.117 -14.428 1.00 78.31 193 VAL A C 1
ATOM 1487 O O . VAL A 1 193 ? -2.542 -3.507 -13.262 1.00 78.31 193 VAL A O 1
ATOM 1490 N N . ILE A 1 194 ? -3.796 -2.574 -14.871 1.00 81.00 194 ILE A N 1
ATOM 1491 C CA . ILE A 1 194 ? -4.982 -2.38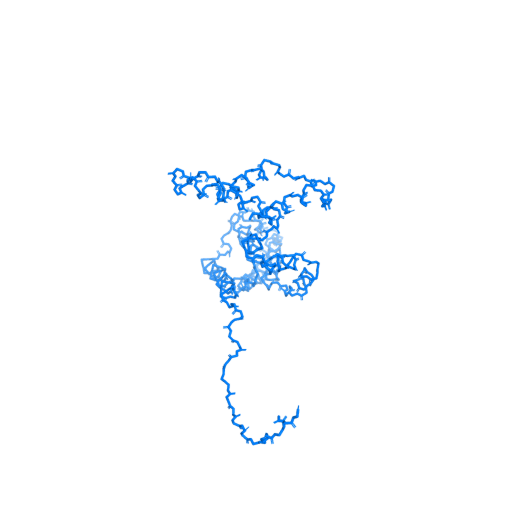4 -14.021 1.00 81.00 194 ILE A CA 1
ATOM 1492 C C . ILE A 1 194 ? -5.573 -3.730 -13.581 1.00 81.00 194 ILE A C 1
ATOM 1494 O O . ILE A 1 194 ? -5.950 -3.876 -12.415 1.00 81.00 194 ILE A O 1
ATOM 1498 N N . ILE A 1 195 ? -5.653 -4.717 -14.476 1.00 79.56 195 ILE A N 1
ATOM 1499 C CA . ILE A 1 195 ? -6.144 -6.065 -14.153 1.00 79.56 195 ILE A CA 1
ATOM 1500 C C . ILE A 1 195 ? -5.225 -6.722 -13.114 1.00 79.56 195 ILE A C 1
ATOM 1502 O O . ILE A 1 195 ? -5.702 -7.167 -12.066 1.00 79.56 195 ILE A O 1
ATOM 1506 N N . SER A 1 196 ? -3.911 -6.673 -13.331 1.00 74.31 196 SER A N 1
ATOM 1507 C CA . SER A 1 196 ? -2.900 -7.171 -12.392 1.00 74.31 196 SER A CA 1
ATOM 1508 C C . SER A 1 196 ? -2.997 -6.496 -11.017 1.00 74.31 196 SER A C 1
ATOM 1510 O O . SER A 1 196 ? -2.919 -7.159 -9.977 1.00 74.31 196 SER A O 1
ATOM 1512 N N . ALA A 1 197 ? -3.251 -5.184 -10.982 1.00 77.38 197 ALA A N 1
ATOM 1513 C CA . ALA A 1 197 ? -3.484 -4.443 -9.745 1.00 77.38 197 ALA A CA 1
ATOM 1514 C C . ALA A 1 197 ? -4.739 -4.923 -8.999 1.00 77.38 197 ALA A C 1
ATOM 1516 O O . ALA A 1 197 ? -4.709 -5.118 -7.778 1.00 77.38 197 ALA A O 1
ATOM 1517 N N . GLN A 1 198 ? -5.841 -5.140 -9.721 1.00 81.06 198 GLN A N 1
ATOM 1518 C CA . GLN A 1 198 ? -7.083 -5.649 -9.139 1.00 81.06 198 GLN A CA 1
ATOM 1519 C C . GLN A 1 198 ? -6.897 -7.044 -8.541 1.00 81.06 198 GLN A C 1
ATOM 1521 O O . GLN A 1 198 ? -7.382 -7.298 -7.435 1.00 81.06 198 GLN A O 1
ATOM 1526 N N . ASP A 1 199 ? -6.184 -7.929 -9.230 1.00 76.56 199 ASP A N 1
ATOM 1527 C CA . ASP A 1 199 ? -5.964 -9.301 -8.776 1.00 76.56 199 ASP A CA 1
ATOM 1528 C C . ASP A 1 199 ? -5.054 -9.358 -7.541 1.00 76.56 199 ASP A C 1
ATOM 1530 O O . ASP A 1 199 ? -5.373 -10.069 -6.578 1.00 76.56 199 ASP A O 1
ATOM 1534 N N . CYS A 1 200 ? -4.014 -8.515 -7.478 1.00 77.44 200 CYS A N 1
ATOM 1535 C CA . CYS A 1 200 ? -3.203 -8.340 -6.268 1.00 77.44 200 CYS A CA 1
ATOM 1536 C C . CYS A 1 200 ? -4.062 -7.931 -5.054 1.00 77.44 200 CYS A C 1
ATOM 1538 O O . CYS A 1 200 ? -3.871 -8.428 -3.935 1.00 77.44 200 CYS A O 1
ATOM 1540 N N . VAL A 1 201 ? -5.017 -7.016 -5.247 1.00 80.81 201 VAL A N 1
ATOM 1541 C CA . VAL A 1 201 ? -5.904 -6.539 -4.174 1.00 80.81 201 VAL A CA 1
ATOM 1542 C C . VAL A 1 201 ? -6.931 -7.610 -3.781 1.00 80.81 201 VAL A C 1
ATOM 1544 O O . VAL A 1 201 ? -7.137 -7.851 -2.585 1.00 80.81 201 VAL A O 1
ATOM 1547 N N . LYS A 1 202 ? -7.537 -8.303 -4.755 1.00 80.38 202 LYS A N 1
ATOM 1548 C CA . LYS A 1 202 ? -8.503 -9.392 -4.515 1.00 80.38 202 LYS A CA 1
ATOM 1549 C C . LYS A 1 202 ? -7.877 -10.551 -3.741 1.00 80.38 202 LYS A C 1
ATOM 1551 O O . LYS A 1 202 ? -8.424 -10.943 -2.708 1.00 80.38 202 LYS A O 1
ATOM 1556 N N . GLY A 1 203 ? -6.696 -11.025 -4.148 1.00 72.94 203 GLY A N 1
ATOM 1557 C CA . GLY A 1 203 ? -5.998 -12.124 -3.467 1.00 72.94 203 GLY A CA 1
ATOM 1558 C C . GLY A 1 203 ? -5.698 -11.825 -1.990 1.00 72.94 203 GLY A C 1
ATOM 1559 O O . GLY A 1 203 ? -5.743 -12.715 -1.131 1.00 72.94 203 GLY A O 1
ATOM 1560 N N . ARG A 1 204 ? -5.474 -10.550 -1.643 1.00 66.19 204 ARG A N 1
ATOM 1561 C CA . ARG A 1 204 ? -5.323 -10.112 -0.244 1.00 66.19 204 ARG A CA 1
ATOM 1562 C C . ARG A 1 204 ? -6.635 -10.060 0.537 1.00 66.19 204 ARG A C 1
ATOM 1564 O O . ARG A 1 204 ? -6.643 -10.402 1.721 1.00 66.19 204 ARG A O 1
ATOM 1571 N N . ASN A 1 205 ? -7.732 -9.649 -0.090 1.00 66.56 205 ASN A N 1
ATOM 1572 C CA . ASN A 1 205 ? -9.044 -9.653 0.563 1.00 66.56 205 ASN A CA 1
ATOM 1573 C C . ASN A 1 205 ? -9.514 -11.086 0.854 1.00 66.56 205 ASN A C 1
ATOM 1575 O O . ASN A 1 205 ? -9.981 -11.373 1.958 1.00 66.56 205 ASN A O 1
ATOM 1579 N N . GLU A 1 206 ? -9.280 -12.014 -0.072 1.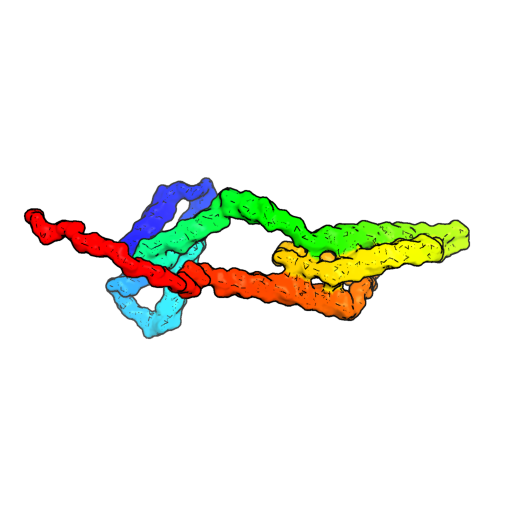00 68.88 206 GLU A N 1
ATOM 1580 C CA . GLU A 1 206 ? -9.612 -13.430 0.112 1.00 68.88 206 GLU A CA 1
ATOM 1581 C C . GLU A 1 206 ? -8.756 -14.107 1.192 1.00 68.88 206 GLU A C 1
ATOM 1583 O O . GLU A 1 206 ? -9.265 -14.891 1.999 1.00 68.88 206 GLU A O 1
ATOM 1588 N N . SER A 1 207 ? -7.466 -13.771 1.277 1.00 58.94 207 SER A N 1
ATOM 1589 C CA . SER A 1 207 ? -6.586 -14.275 2.342 1.00 58.94 207 SER A CA 1
ATOM 1590 C C . SER A 1 207 ? -6.882 -13.661 3.716 1.00 58.94 207 SER A C 1
ATOM 1592 O O . SER A 1 207 ? -6.678 -14.332 4.727 1.00 58.94 207 SER A O 1
ATOM 1594 N N . ARG A 1 208 ? -7.444 -12.444 3.782 1.00 56.06 208 ARG A N 1
ATOM 1595 C CA . ARG A 1 208 ? -7.989 -11.860 5.024 1.00 56.06 208 ARG A CA 1
ATOM 1596 C C . ARG A 1 208 ? -9.293 -12.514 5.487 1.00 56.06 208 ARG A C 1
ATOM 1598 O O . ARG A 1 208 ? -9.562 -12.503 6.684 1.00 56.06 208 ARG A O 1
ATOM 1605 N N . HIS A 1 209 ? -10.100 -13.066 4.581 1.00 51.62 209 HIS A N 1
ATOM 1606 C CA . HIS A 1 209 ? -11.365 -13.736 4.921 1.00 51.62 209 HIS A CA 1
ATOM 1607 C C . HIS A 1 209 ? -11.225 -15.230 5.232 1.00 51.62 209 HIS A C 1
ATOM 1609 O O . HIS A 1 209 ? -12.125 -15.816 5.836 1.00 51.62 209 HIS A O 1
ATOM 1615 N N . ARG A 1 210 ? -10.080 -15.853 4.927 1.00 46.53 210 ARG A N 1
ATOM 1616 C CA . ARG A 1 210 ? -9.745 -17.189 5.444 1.00 46.53 210 ARG A CA 1
ATOM 1617 C C . ARG A 1 210 ? -9.234 -17.106 6.887 1.00 46.53 210 ARG A C 1
ATOM 1619 O O . ARG A 1 210 ? -8.062 -17.354 7.163 1.00 46.53 210 ARG A O 1
ATOM 1626 N N . SER A 1 211 ? -10.130 -16.802 7.825 1.00 40.41 211 SER A N 1
ATOM 1627 C CA . SER A 1 211 ? -9.911 -17.130 9.240 1.00 40.41 211 SER A CA 1
ATOM 1628 C C . SER A 1 211 ? -9.747 -18.652 9.405 1.00 40.41 211 SER A C 1
ATOM 1630 O O . SER A 1 211 ? -10.438 -19.421 8.730 1.00 40.41 211 SER A O 1
ATOM 1632 N N . PRO A 1 212 ? -8.860 -19.133 10.296 1.00 44.69 212 PRO A N 1
ATOM 1633 C CA . PRO A 1 212 ? -8.645 -20.556 10.533 1.00 44.69 212 PRO A CA 1
ATOM 1634 C C . PRO A 1 212 ? -9.767 -21.122 11.414 1.00 44.69 212 PRO A C 1
ATOM 1636 O O . PRO A 1 212 ? -9.565 -21.445 12.579 1.00 44.69 212 PRO A O 1
ATOM 1639 N N . THR A 1 213 ? -10.970 -21.252 10.865 1.00 47.75 213 THR A N 1
ATOM 1640 C CA . THR A 1 213 ? -12.109 -21.893 11.537 1.00 47.75 213 THR A CA 1
ATOM 1641 C C . THR A 1 213 ? -12.742 -22.959 10.652 1.00 47.75 213 THR A C 1
ATOM 1643 O O . THR A 1 213 ? -13.947 -22.970 10.460 1.00 47.75 213 THR A O 1
ATOM 1646 N N . ASN A 1 214 ? -11.945 -23.888 10.109 1.00 41.56 214 ASN A N 1
ATOM 1647 C CA . ASN A 1 214 ? -12.438 -25.245 9.831 1.00 41.56 214 ASN A CA 1
ATOM 1648 C C . ASN A 1 214 ? -11.317 -26.206 9.407 1.00 41.56 214 ASN A C 1
ATOM 1650 O O . ASN A 1 214 ? -11.083 -26.467 8.231 1.00 41.56 214 ASN A O 1
ATOM 1654 N N . ARG A 1 215 ? -10.629 -26.785 10.390 1.00 39.25 215 ARG A N 1
ATOM 1655 C CA . ARG A 1 215 ? -10.009 -28.110 10.249 1.00 39.25 215 ARG A CA 1
ATOM 1656 C C . ARG A 1 215 ? -10.320 -28.902 11.503 1.00 39.25 215 ARG A C 1
ATOM 1658 O O . ARG A 1 215 ? -9.457 -29.094 12.342 1.00 39.25 215 ARG A O 1
ATOM 1665 N N . ASN A 1 216 ? -11.586 -29.258 11.670 1.00 42.62 216 ASN A N 1
ATOM 1666 C CA . ASN A 1 216 ? -11.978 -30.426 12.449 1.00 42.62 216 ASN A CA 1
ATOM 1667 C C . ASN A 1 216 ? -13.466 -30.673 12.242 1.00 42.62 216 ASN A C 1
ATOM 1669 O O . ASN A 1 216 ? -14.295 -30.244 13.040 1.00 42.62 216 ASN A O 1
ATOM 1673 N N . ARG A 1 217 ? -13.797 -31.390 11.168 1.00 41.66 217 ARG A N 1
ATOM 1674 C CA . ARG A 1 217 ? -14.875 -32.379 11.177 1.00 41.66 217 ARG A CA 1
ATOM 1675 C C . ARG A 1 217 ? -14.805 -33.236 9.917 1.00 41.66 217 ARG A C 1
ATOM 1677 O O . ARG A 1 217 ? -14.526 -32.742 8.834 1.00 41.66 217 ARG A O 1
ATOM 1684 N N . SER A 1 218 ? -15.070 -34.518 10.154 1.00 34.41 218 SER A N 1
ATOM 1685 C CA . SER A 1 218 ? -15.349 -35.611 9.220 1.00 34.41 218 SER A CA 1
ATOM 1686 C C . SER A 1 2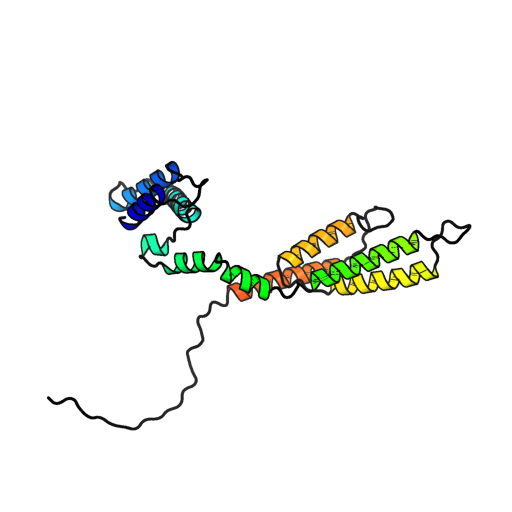18 ? -14.220 -36.132 8.326 1.00 34.41 218 SER A C 1
ATOM 1688 O O . SER A 1 218 ? -14.168 -35.847 7.136 1.00 34.41 218 SER A O 1
ATOM 1690 N N . SER A 1 219 ? -13.484 -37.107 8.856 1.00 36.78 219 SER A N 1
ATOM 1691 C CA . SER A 1 219 ? -13.608 -38.479 8.346 1.00 36.78 219 SER A CA 1
ATOM 1692 C C . SER A 1 219 ? -13.593 -39.449 9.533 1.00 36.78 219 SER A C 1
ATOM 1694 O O . SER A 1 219 ? -12.675 -39.465 10.347 1.00 36.78 219 SER A O 1
ATOM 1696 N N . GLY A 1 220 ? -14.704 -40.162 9.722 1.00 32.88 220 GLY A N 1
ATOM 1697 C CA . GLY A 1 220 ? -14.849 -41.152 10.781 1.00 32.88 220 GLY A CA 1
ATOM 1698 C C . GLY A 1 220 ? -14.266 -42.498 10.379 1.00 32.88 220 GLY A C 1
ATOM 1699 O O . GLY A 1 220 ? -14.276 -42.843 9.203 1.00 32.88 220 GLY A O 1
ATOM 1700 N N . GLN A 1 221 ? -13.874 -43.299 11.367 1.00 34.16 221 GLN A N 1
ATOM 1701 C CA . GLN A 1 221 ? -14.077 -44.742 11.301 1.00 34.16 221 GLN A CA 1
ATOM 1702 C C . GLN A 1 221 ? -14.065 -45.355 12.701 1.00 34.16 221 GLN A C 1
ATOM 1704 O O . GLN A 1 221 ? -13.244 -45.041 13.556 1.00 34.16 221 GLN A O 1
ATOM 1709 N N . TYR A 1 222 ? -15.074 -46.193 12.908 1.00 36.94 222 TYR A N 1
ATOM 1710 C CA . TYR A 1 222 ? -15.327 -47.044 14.056 1.00 36.94 222 TYR A CA 1
ATOM 1711 C C . TYR A 1 222 ? -14.084 -47.796 14.548 1.00 36.94 222 TYR A C 1
ATOM 1713 O O . TYR A 1 222 ? -13.413 -48.442 13.752 1.00 36.94 222 TYR A O 1
ATOM 1721 N N . CYS A 1 223 ? -13.919 -47.895 15.870 1.00 29.61 223 CYS A N 1
ATOM 1722 C CA . CYS A 1 223 ? -13.699 -49.202 16.490 1.00 29.61 223 CYS A CA 1
ATOM 1723 C C . CYS A 1 223 ? -14.173 -49.198 17.952 1.00 29.61 223 CYS A C 1
ATOM 1725 O O . CYS A 1 223 ? -13.582 -48.568 18.826 1.00 29.61 223 CYS A O 1
ATOM 1727 N N . ARG A 1 224 ? -15.286 -49.899 18.204 1.00 37.94 224 ARG A N 1
ATOM 1728 C CA . ARG A 1 224 ? -15.646 -50.409 19.534 1.00 37.94 224 ARG A CA 1
ATOM 1729 C C . ARG A 1 224 ? -14.652 -51.515 19.891 1.00 37.94 224 ARG A C 1
ATOM 1731 O O . ARG A 1 224 ? -14.365 -52.325 19.020 1.00 37.94 224 ARG A O 1
ATOM 1738 N N . VAL A 1 225 ? -14.281 -51.601 21.171 1.00 37.41 225 VAL A N 1
ATOM 1739 C CA . VAL A 1 225 ? -14.140 -52.819 22.009 1.00 37.41 225 VAL A CA 1
ATOM 1740 C C . VAL A 1 225 ? -13.008 -52.618 23.028 1.00 37.41 225 VAL A C 1
ATOM 1742 O O . VAL A 1 225 ? -11.855 -52.476 22.645 1.00 37.41 225 VAL A O 1
ATOM 1745 N N . CYS A 1 226 ? -13.411 -52.606 24.310 1.00 32.72 226 CYS A N 1
ATOM 1746 C CA . CYS A 1 226 ? -12.714 -52.957 25.571 1.00 32.72 226 CYS A CA 1
ATOM 1747 C C . CYS A 1 226 ? -13.128 -51.954 26.668 1.00 32.72 226 CYS A C 1
ATOM 1749 O O . CYS A 1 226 ? -12.612 -50.846 26.736 1.00 32.72 226 CYS A O 1
ATOM 1751 N N . ARG A 1 227 ? -14.271 -52.188 27.335 1.00 33.88 227 ARG A N 1
ATOM 1752 C CA . ARG A 1 227 ? -14.393 -52.859 28.656 1.00 33.88 227 ARG A CA 1
ATOM 1753 C C . ARG A 1 227 ? -13.602 -52.120 29.750 1.00 33.88 227 ARG A C 1
ATOM 1755 O O . ARG A 1 227 ? -12.386 -52.131 29.721 1.00 33.88 227 ARG A O 1
ATOM 1762 N N . SER A 1 228 ? -14.236 -51.323 30.614 1.00 36.56 228 SER A N 1
ATOM 1763 C CA . SER A 1 228 ? -14.974 -51.724 31.834 1.00 36.56 228 SER A CA 1
ATOM 1764 C C . SER A 1 228 ? -14.111 -52.452 32.881 1.00 36.56 228 SER A C 1
ATOM 1766 O O . SER A 1 228 ? -13.972 -53.667 32.789 1.00 36.56 228 SER A O 1
ATOM 1768 N N . ALA A 1 229 ? -13.587 -51.687 33.848 1.00 34.94 229 ALA A N 1
ATOM 1769 C CA . ALA A 1 229 ? -13.139 -52.021 35.220 1.00 34.94 229 ALA A CA 1
ATOM 1770 C C . ALA A 1 229 ? -12.305 -50.799 35.688 1.00 34.94 229 ALA A C 1
ATOM 1772 O O . ALA A 1 229 ? -11.517 -50.296 34.900 1.00 34.94 229 ALA A O 1
ATOM 1773 N N . ASP A 1 230 ? -12.418 -50.157 36.847 1.00 34.97 230 ASP A N 1
ATOM 1774 C CA . ASP A 1 230 ? -13.055 -50.460 38.119 1.00 34.97 230 ASP A CA 1
ATOM 1775 C C . ASP A 1 230 ? -13.455 -49.136 38.799 1.00 34.97 230 ASP A C 1
ATOM 1777 O O . ASP A 1 230 ? -12.646 -48.221 38.958 1.00 34.97 230 ASP A O 1
ATOM 1781 N N . ARG A 1 231 ? -14.709 -49.051 39.251 1.00 39.59 231 ARG A N 1
ATOM 1782 C CA . ARG A 1 231 ? -15.118 -48.216 40.387 1.00 39.59 231 ARG A CA 1
ATOM 1783 C C . ARG A 1 231 ? -15.674 -49.174 41.429 1.00 39.59 231 ARG A C 1
ATOM 1785 O O . ARG A 1 231 ? -16.830 -49.567 41.319 1.00 39.59 231 ARG A O 1
ATOM 1792 N N . ALA A 1 232 ? -14.849 -49.547 42.399 1.00 43.78 232 ALA A N 1
ATOM 1793 C CA . ALA A 1 232 ? -15.285 -50.035 43.704 1.00 43.78 232 ALA A CA 1
ATOM 1794 C C . ALA A 1 232 ? -14.083 -50.115 44.658 1.00 43.78 232 ALA A C 1
ATOM 1796 O O . ALA A 1 232 ? -13.401 -51.138 44.711 1.00 43.78 232 ALA A O 1
ATOM 1797 N N . ARG A 1 233 ? -13.835 -49.031 45.399 1.00 45.09 233 ARG A N 1
ATOM 1798 C CA . ARG A 1 233 ? -13.545 -48.991 46.843 1.00 45.09 233 ARG A CA 1
ATOM 1799 C C . ARG A 1 233 ? -13.405 -47.544 47.292 1.00 45.09 233 ARG A C 1
ATOM 1801 O O . ARG A 1 233 ? -12.818 -46.755 46.521 1.00 45.09 233 ARG A O 1
#

pLDDT: mean 79.1, std 16.61, range [29.61, 96.19]